Protein AF-A0A7R9DJ91-F1 (afdb_monomer_lite)

Radius of gyration: 25.66 Å; chains: 1; bounding box: 64×72×64 Å

Organism: Timema cristinae (NCBI:txid61476)

Sequence (367 aa):
MRYVTYNSWLPEHTLCAVGILQVVTTSPSIHNHLVGLFTSTPSISVLIRHGFVECLDSEQDDPMEEEDEDGFGIHCHIKEAILKFLQQSVSHSAPNVAHYLLGFDTKKDIKKMVFQQPGVQEFPRTCLHSIINMLDNSIGARSGDLRHSFKPRVIEKAYCMLYSLCADTRTYEPVLRFLRSCNDFLVRHLACLPFSGTNRVSELNQMSWLLKTVAIELRLTSMKCLHSHLKRLVELLTQEQVSHEHVIIDESAQLLGLSEYRNQPFRSHHSRSEQKEALLLTLLSFANISELPVPIPQWEFFSQSQIEQVLSKCERSVSTGLKLVDVKQLHHILMDELFAVQSTATAVQRQLFLQETEVSNHIHVYH

pLDDT: mean 75.51, std 20.01, range [27.16, 97.62]

Structure (mmCIF, N/CA/C/O backbone):
data_AF-A0A7R9DJ91-F1
#
_entry.id   AF-A0A7R9DJ91-F1
#
loop_
_atom_site.group_PDB
_atom_site.id
_atom_site.type_symbol
_atom_site.label_atom_id
_atom_site.label_alt_id
_atom_site.label_comp_id
_atom_site.label_asym_id
_atom_site.label_entity_id
_atom_site.label_seq_id
_atom_site.pdbx_PDB_ins_code
_atom_site.Cartn_x
_atom_site.Cartn_y
_atom_site.Cartn_z
_atom_site.occupancy
_atom_site.B_iso_or_equiv
_atom_site.auth_seq_id
_atom_site.auth_comp_id
_atom_site.auth_asym_id
_atom_site.auth_atom_id
_atom_site.pdbx_PDB_model_num
ATOM 1 N N . MET A 1 1 ? -12.631 -15.888 -7.744 1.00 61.69 1 MET A N 1
ATOM 2 C CA . MET A 1 1 ? -11.646 -15.041 -8.459 1.00 61.69 1 MET A CA 1
ATOM 3 C C . MET A 1 1 ? -12.256 -14.204 -9.565 1.00 61.69 1 MET A C 1
ATOM 5 O O . MET A 1 1 ? -12.095 -12.998 -9.504 1.00 61.69 1 MET A O 1
ATOM 9 N N . ARG A 1 2 ? -12.996 -14.790 -10.521 1.00 74.12 2 ARG A N 1
ATOM 10 C CA . ARG A 1 2 ? -13.706 -14.015 -11.561 1.00 74.12 2 ARG A CA 1
ATOM 11 C C . ARG A 1 2 ? -14.726 -13.015 -10.994 1.00 74.12 2 ARG A C 1
ATOM 13 O O . ARG A 1 2 ? -15.010 -12.032 -11.640 1.00 74.12 2 ARG A O 1
ATOM 20 N N . TYR A 1 3 ? -15.210 -13.210 -9.767 1.00 77.19 3 TYR A N 1
ATOM 21 C CA . TYR A 1 3 ? -16.069 -12.228 -9.096 1.00 77.19 3 TYR A CA 1
ATOM 22 C C . TYR A 1 3 ? -15.420 -10.850 -8.912 1.00 77.19 3 TYR A C 1
ATOM 24 O O . TYR A 1 3 ? -16.122 -9.861 -9.028 1.00 77.19 3 TYR A O 1
ATOM 32 N N . VAL A 1 4 ? -14.090 -10.772 -8.763 1.00 81.00 4 VAL A N 1
ATOM 33 C CA . VAL A 1 4 ? -13.370 -9.487 -8.658 1.00 81.00 4 VAL A CA 1
ATOM 34 C C . VAL A 1 4 ? -13.435 -8.682 -9.965 1.00 81.00 4 VAL A C 1
ATOM 36 O O . VAL A 1 4 ? -13.291 -7.470 -9.945 1.00 81.00 4 VAL A O 1
ATOM 39 N N . THR A 1 5 ? -13.692 -9.327 -11.110 1.00 82.50 5 THR A N 1
ATOM 40 C CA . THR A 1 5 ? -13.877 -8.633 -12.399 1.00 82.50 5 THR A CA 1
ATOM 41 C C . THR A 1 5 ? -15.320 -8.215 -12.660 1.00 82.50 5 THR A C 1
ATOM 43 O O . THR A 1 5 ? -15.617 -7.723 -13.739 1.00 82.50 5 THR A O 1
ATOM 46 N N . TYR A 1 6 ? -16.234 -8.469 -11.723 1.00 82.31 6 TYR A N 1
ATOM 47 C CA . TYR A 1 6 ? -17.635 -8.060 -11.821 1.00 82.31 6 TYR A CA 1
ATOM 48 C C . TYR A 1 6 ? -17.968 -6.993 -10.771 1.00 82.31 6 TYR A C 1
ATOM 50 O O . TYR A 1 6 ? -19.117 -6.894 -10.351 1.00 82.31 6 TYR A O 1
ATOM 58 N N . ASN A 1 7 ? -16.976 -6.201 -10.340 1.00 82.94 7 ASN A N 1
ATOM 59 C CA . ASN A 1 7 ? -17.132 -5.176 -9.303 1.00 82.94 7 ASN A CA 1
ATOM 60 C C . ASN A 1 7 ? -18.289 -4.210 -9.593 1.00 82.94 7 ASN A C 1
ATOM 62 O O . ASN A 1 7 ? -19.058 -3.898 -8.694 1.00 82.94 7 ASN A O 1
ATOM 66 N N . SER A 1 8 ? -18.465 -3.810 -10.852 1.00 80.31 8 SER A N 1
ATOM 67 C CA . SER A 1 8 ? -19.522 -2.880 -11.271 1.00 80.31 8 SER A CA 1
ATOM 68 C C . SER A 1 8 ? -20.934 -3.487 -11.253 1.00 80.31 8 SER A C 1
ATOM 70 O O . SER A 1 8 ? -21.902 -2.761 -11.428 1.00 80.31 8 SER A O 1
ATOM 72 N N . TRP A 1 9 ? -21.071 -4.809 -11.091 1.00 82.19 9 TRP A N 1
ATOM 73 C CA . TRP A 1 9 ? -22.359 -5.522 -11.137 1.00 82.19 9 TRP A CA 1
ATOM 74 C C . TRP A 1 9 ? -22.668 -6.236 -9.817 1.00 82.19 9 TRP A C 1
ATOM 76 O O . TRP A 1 9 ? -23.829 -6.408 -9.461 1.00 82.19 9 TRP A O 1
ATOM 86 N N . LEU A 1 10 ? -21.633 -6.704 -9.112 1.00 87.81 10 LEU A N 1
ATOM 87 C CA . LEU A 1 10 ? -21.725 -7.498 -7.888 1.00 87.81 10 LEU A CA 1
ATOM 88 C C . LEU A 1 10 ? -20.658 -7.046 -6.863 1.00 87.81 10 LEU A C 1
ATOM 90 O O . LEU A 1 10 ? -19.734 -7.813 -6.548 1.00 87.81 10 LEU A O 1
ATOM 94 N N . PRO A 1 11 ? -20.756 -5.816 -6.325 1.00 87.69 11 PRO A N 1
ATOM 95 C CA . PRO A 1 11 ? -19.779 -5.288 -5.371 1.00 87.69 11 PRO A CA 1
ATOM 96 C C . PRO A 1 11 ? -19.739 -6.099 -4.063 1.00 87.69 11 PRO A C 1
ATOM 98 O O . PRO A 1 11 ? -18.658 -6.425 -3.575 1.00 87.69 11 PRO A O 1
ATOM 101 N N . GLU A 1 12 ? -20.880 -6.572 -3.552 1.00 88.88 12 GLU A N 1
ATOM 102 C CA . GLU A 1 12 ? -20.933 -7.439 -2.357 1.00 88.88 12 GLU A CA 1
ATOM 103 C C . GLU A 1 12 ? -20.187 -8.761 -2.545 1.00 88.88 12 GLU A C 1
A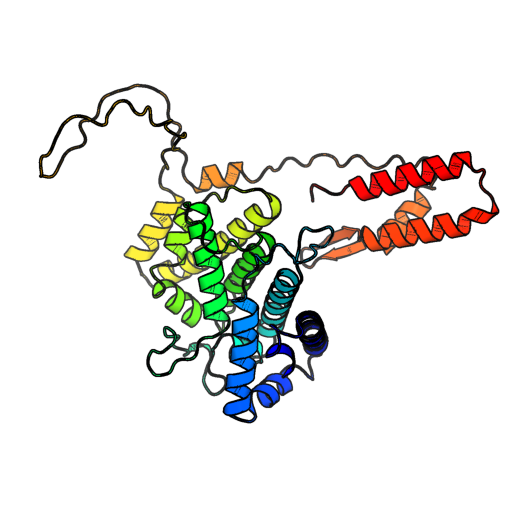TOM 105 O O . GLU A 1 12 ? -19.438 -9.213 -1.675 1.00 88.88 12 GLU A O 1
ATOM 110 N N . HIS A 1 13 ? -20.333 -9.372 -3.720 1.00 91.62 13 HIS A N 1
ATOM 111 C CA . HIS A 1 13 ? -19.645 -10.620 -4.036 1.00 91.62 13 HIS A CA 1
ATOM 112 C C . HIS A 1 13 ? -18.147 -10.382 -4.212 1.00 91.62 13 HIS A C 1
ATOM 114 O O . HIS A 1 13 ? -17.339 -11.250 -3.879 1.00 91.62 13 HIS A O 1
ATOM 120 N N . THR A 1 14 ? -17.772 -9.206 -4.717 1.00 92.31 14 THR A N 1
ATOM 121 C CA . THR A 1 14 ? -16.378 -8.774 -4.806 1.00 92.31 14 THR A CA 1
ATOM 122 C C . THR A 1 14 ? -15.778 -8.630 -3.412 1.00 92.31 14 THR A C 1
ATOM 124 O O . THR A 1 14 ? -14.736 -9.230 -3.144 1.00 92.31 14 THR A O 1
ATOM 127 N N . LEU A 1 15 ? -16.465 -7.935 -2.500 1.00 91.62 15 LEU A N 1
ATOM 128 C CA . LEU A 1 15 ? -16.041 -7.782 -1.110 1.00 91.62 15 LEU A CA 1
ATOM 129 C C . LEU A 1 15 ? -15.888 -9.140 -0.416 1.00 91.62 15 LEU A C 1
ATOM 131 O O . LEU A 1 15 ? -14.833 -9.433 0.148 1.00 91.62 15 LEU A O 1
ATOM 135 N N . CYS A 1 16 ? -16.897 -10.008 -0.530 1.00 92.19 16 CYS A N 1
ATOM 136 C CA . CYS A 1 16 ? -16.858 -11.358 0.027 1.00 92.19 16 CYS A CA 1
ATOM 137 C C . CYS A 1 16 ? -15.698 -12.180 -0.559 1.00 92.19 16 CYS A C 1
ATOM 139 O O . CYS A 1 16 ? -14.949 -12.824 0.177 1.00 92.19 16 CYS A O 1
ATOM 141 N N . ALA A 1 17 ? -15.481 -12.118 -1.876 1.00 93.38 17 ALA A N 1
ATOM 142 C CA . ALA A 1 17 ? -14.392 -1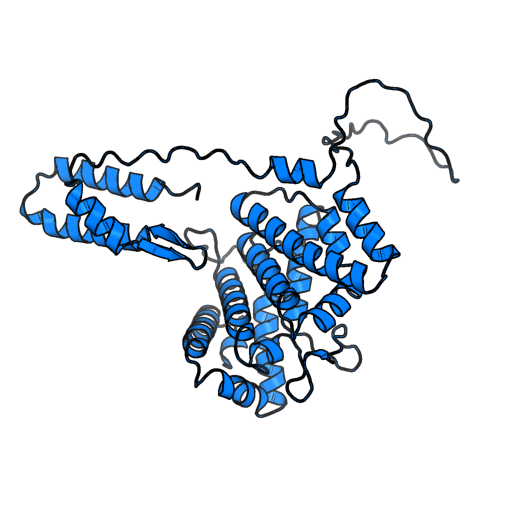2.835 -2.532 1.00 93.38 17 ALA A CA 1
ATOM 143 C C . ALA A 1 17 ? -13.009 -12.369 -2.050 1.00 93.38 17 ALA A C 1
ATOM 145 O O . ALA A 1 17 ? -12.132 -13.207 -1.826 1.00 93.38 17 ALA A O 1
ATOM 146 N N . VAL A 1 18 ? -12.803 -11.059 -1.876 1.00 93.31 18 VAL A N 1
ATOM 147 C CA . VAL A 1 18 ? -11.550 -10.510 -1.332 1.00 93.31 18 VAL A CA 1
ATOM 148 C C . VAL A 1 18 ? -11.384 -10.891 0.142 1.00 93.31 18 VAL A C 1
ATOM 150 O O . VAL A 1 18 ? -10.292 -11.299 0.538 1.00 93.31 18 VAL A O 1
ATOM 153 N N . GLY A 1 19 ? -12.458 -10.857 0.934 1.00 92.12 19 GLY A N 1
ATOM 154 C CA . GLY A 1 19 ? -12.446 -11.303 2.329 1.00 92.12 19 GLY A CA 1
ATOM 155 C C . GLY A 1 19 ? -12.054 -12.777 2.472 1.00 92.12 19 GLY A C 1
ATOM 156 O O . GLY A 1 19 ? -11.165 -13.113 3.254 1.00 92.12 19 GLY A O 1
ATOM 157 N N . ILE A 1 20 ? -12.628 -13.660 1.648 1.00 91.62 20 ILE A N 1
ATOM 158 C CA . ILE A 1 20 ? -12.251 -15.081 1.610 1.00 91.62 20 ILE A CA 1
ATOM 159 C C . ILE A 1 20 ? -10.769 -15.232 1.259 1.00 91.62 20 ILE A C 1
ATOM 161 O O . ILE A 1 20 ? -10.069 -16.013 1.899 1.00 91.62 20 ILE A O 1
ATOM 165 N N . LEU A 1 21 ? -10.257 -14.479 0.280 1.00 91.31 21 LEU A N 1
ATOM 166 C CA . LEU A 1 21 ? -8.835 -14.527 -0.071 1.00 91.31 21 LEU A CA 1
ATOM 167 C C . LEU A 1 21 ? -7.933 -14.110 1.082 1.00 91.31 21 LEU A C 1
ATOM 169 O O . LEU A 1 21 ? -6.911 -14.756 1.298 1.00 91.31 21 LEU A O 1
ATOM 173 N N . GLN A 1 22 ? -8.312 -13.066 1.814 1.00 91.00 22 GLN A N 1
ATOM 174 C CA . GLN A 1 22 ? -7.575 -12.610 2.983 1.00 91.00 22 GLN A CA 1
ATOM 175 C C . GLN A 1 22 ? -7.526 -13.682 4.080 1.00 91.00 22 GLN A C 1
ATOM 177 O O . GLN A 1 22 ? -6.473 -13.920 4.667 1.00 91.00 22 GLN A O 1
ATOM 182 N N . VAL A 1 23 ? -8.636 -14.383 4.323 1.00 90.38 23 VAL A N 1
ATOM 183 C CA . VAL A 1 23 ? -8.671 -15.498 5.283 1.00 90.38 23 VAL A CA 1
ATOM 184 C C . VAL A 1 23 ? -7.823 -16.672 4.791 1.00 90.38 23 VAL A C 1
ATOM 186 O O . VAL A 1 23 ? -7.053 -17.254 5.555 1.00 90.38 23 VAL A O 1
ATOM 189 N N . VAL A 1 24 ? -7.918 -17.011 3.505 1.00 88.50 24 VAL A N 1
ATOM 190 C CA . VAL A 1 24 ? -7.165 -18.119 2.904 1.00 88.50 24 VAL A CA 1
ATOM 191 C C . VAL A 1 24 ? -5.658 -17.864 2.952 1.00 88.50 24 VAL A C 1
ATOM 193 O O . VAL A 1 24 ? -4.892 -18.798 3.198 1.00 88.50 24 VAL A O 1
ATOM 196 N N . THR A 1 25 ? -5.211 -16.621 2.755 1.00 87.12 25 THR A N 1
ATOM 197 C CA . THR A 1 25 ? -3.784 -16.288 2.821 1.00 87.12 25 THR A CA 1
ATOM 198 C C . THR A 1 25 ? -3.212 -16.323 4.230 1.00 87.12 25 THR A C 1
ATOM 200 O O . THR A 1 25 ? -1.995 -16.400 4.357 1.00 87.12 25 THR A O 1
ATOM 203 N N . THR A 1 26 ? -4.034 -16.359 5.280 1.00 86.81 26 THR A N 1
ATOM 204 C CA . THR A 1 26 ? -3.571 -16.618 6.655 1.00 86.81 26 THR A CA 1
ATOM 205 C C . THR A 1 26 ? -2.979 -18.025 6.799 1.00 86.81 26 THR A C 1
ATOM 207 O O . THR A 1 26 ? -2.134 -18.258 7.661 1.00 86.81 26 THR A O 1
ATOM 210 N N . SER A 1 27 ? -3.384 -18.972 5.944 1.00 85.25 27 SER A N 1
ATOM 211 C CA . SER A 1 27 ? -2.848 -20.332 5.957 1.00 85.25 27 SER A CA 1
ATOM 212 C C . SER A 1 27 ? -1.540 -20.444 5.151 1.00 85.25 27 SER A C 1
ATOM 214 O O . SER A 1 27 ? -1.547 -20.223 3.930 1.00 85.25 27 SER A O 1
ATOM 216 N N . PRO A 1 28 ? -0.416 -20.853 5.779 1.00 75.06 28 PRO A N 1
ATOM 217 C CA . PRO A 1 28 ? 0.902 -20.854 5.144 1.00 75.06 28 PRO A CA 1
ATOM 218 C C . PRO A 1 28 ? 1.045 -21.825 3.959 1.00 75.06 28 PRO A C 1
ATOM 220 O O . PRO A 1 28 ? 1.828 -21.603 3.036 1.00 75.06 28 PRO A O 1
ATOM 223 N N . SER A 1 29 ? 0.269 -22.911 3.944 1.00 76.12 29 SER A N 1
ATOM 224 C CA . SER A 1 29 ? 0.321 -23.918 2.876 1.00 76.12 29 SER A CA 1
ATOM 225 C C . SER A 1 29 ? -0.367 -23.462 1.586 1.00 76.12 29 SER A C 1
ATOM 227 O O . SER A 1 29 ? 0.001 -23.903 0.495 1.00 76.12 29 SER A O 1
ATOM 229 N N . ILE A 1 30 ? -1.359 -22.574 1.683 1.00 80.50 30 ILE A N 1
ATOM 230 C CA . ILE A 1 30 ? -2.210 -22.201 0.548 1.00 80.50 30 ILE A CA 1
ATOM 231 C C . ILE A 1 30 ? -1.652 -20.977 -0.180 1.00 80.50 30 ILE A C 1
ATOM 233 O O . ILE A 1 30 ? -1.686 -20.933 -1.413 1.00 80.50 30 ILE A O 1
ATOM 237 N N . HIS A 1 31 ? -1.069 -20.009 0.537 1.00 78.31 31 HIS A N 1
ATOM 238 C CA . HIS A 1 31 ? -0.618 -18.763 -0.093 1.00 78.31 31 HIS A CA 1
ATOM 239 C C . HIS A 1 31 ? 0.463 -18.969 -1.170 1.00 78.31 31 HIS A C 1
ATOM 241 O O . HIS A 1 31 ? 0.519 -18.201 -2.131 1.00 78.31 31 HIS A O 1
ATOM 247 N N . ASN A 1 32 ? 1.287 -20.019 -1.061 1.00 77.88 32 ASN A N 1
ATOM 248 C CA . ASN A 1 32 ? 2.317 -20.347 -2.056 1.00 77.88 32 ASN A CA 1
ATOM 249 C C . ASN A 1 32 ? 1.726 -20.884 -3.368 1.00 77.88 32 ASN A C 1
ATOM 251 O O . ASN A 1 32 ? 2.299 -20.675 -4.433 1.00 77.88 32 ASN A O 1
ATOM 255 N N . HIS A 1 33 ? 0.557 -21.524 -3.319 1.00 86.56 33 HIS A N 1
ATOM 256 C CA . HIS A 1 33 ? -0.112 -22.047 -4.510 1.00 86.56 33 HIS A CA 1
ATOM 257 C C . HIS A 1 33 ? -0.921 -20.974 -5.252 1.00 86.56 33 HIS A C 1
ATOM 259 O O . HIS A 1 33 ? -1.087 -21.060 -6.470 1.00 86.56 33 HIS A O 1
ATOM 265 N N . LEU A 1 34 ? -1.385 -19.929 -4.553 1.00 89.06 34 LEU A N 1
ATOM 266 C CA . LEU A 1 34 ? -2.228 -18.879 -5.142 1.00 89.06 34 LEU A CA 1
ATOM 267 C C . LEU A 1 34 ? -1.562 -18.158 -6.314 1.00 89.06 34 LEU A C 1
ATOM 269 O O . LEU A 1 34 ? -2.223 -17.890 -7.315 1.00 89.06 34 LEU A O 1
ATOM 273 N N . VAL A 1 35 ? -0.257 -17.875 -6.228 1.00 90.50 35 VAL A N 1
ATOM 274 C CA . VAL A 1 35 ? 0.456 -17.213 -7.330 1.00 90.50 35 VAL A CA 1
ATOM 275 C C . VAL A 1 35 ? 0.445 -18.075 -8.594 1.00 90.50 35 VAL A C 1
ATOM 277 O O . VAL A 1 35 ? 0.202 -17.553 -9.680 1.00 90.50 35 VAL A O 1
ATOM 280 N N . GLY A 1 36 ? 0.604 -19.396 -8.461 1.00 89.44 36 GLY A N 1
ATOM 281 C CA . GLY A 1 36 ? 0.509 -20.341 -9.576 1.00 89.44 36 GLY A CA 1
ATOM 282 C C . GLY A 1 36 ? -0.899 -20.405 -10.170 1.00 89.44 36 GLY A C 1
ATOM 283 O O . GLY A 1 36 ? -1.052 -20.387 -11.389 1.00 89.44 36 GLY A O 1
ATOM 284 N N . LEU A 1 37 ? -1.938 -20.382 -9.329 1.00 90.50 37 LEU A N 1
ATOM 285 C CA . LEU A 1 37 ? -3.336 -20.358 -9.782 1.00 90.50 37 LEU A CA 1
ATOM 286 C C . LEU A 1 37 ? -3.680 -19.067 -10.539 1.00 90.50 37 LEU A C 1
ATOM 288 O O . LEU A 1 37 ? -4.343 -19.103 -11.573 1.00 90.50 37 LEU A O 1
ATOM 292 N N . PHE A 1 38 ? -3.202 -17.919 -10.059 1.00 90.38 38 PHE A N 1
ATOM 293 C CA . PHE A 1 38 ? -3.487 -16.623 -10.682 1.00 90.38 38 PHE A CA 1
ATOM 294 C C . PHE A 1 38 ? -2.706 -16.440 -11.984 1.00 90.38 38 PHE A C 1
ATOM 296 O O . PHE A 1 38 ? -3.149 -15.717 -12.872 1.00 90.38 38 PHE A O 1
ATOM 303 N N . THR A 1 39 ? -1.559 -17.110 -12.113 1.00 90.56 39 THR A N 1
ATOM 304 C CA . THR A 1 39 ? -0.674 -17.018 -13.281 1.00 90.56 39 THR A CA 1
ATOM 305 C C . THR A 1 39 ? -0.716 -18.253 -14.183 1.00 90.56 39 THR A C 1
ATOM 307 O O . THR A 1 39 ? 0.107 -18.369 -15.088 1.00 90.56 39 THR A O 1
ATOM 310 N N . SER A 1 40 ? -1.695 -19.148 -13.991 1.00 90.50 40 SER A N 1
ATOM 311 C CA . SER A 1 40 ? -1.797 -20.421 -14.725 1.00 90.50 40 SER A CA 1
ATOM 312 C C . SER A 1 40 ? -1.882 -20.237 -16.242 1.00 90.50 40 SER A C 1
ATOM 314 O O . SER A 1 40 ? -1.283 -21.000 -16.994 1.00 90.50 40 SER A O 1
ATOM 316 N N . THR A 1 41 ? -2.603 -19.213 -16.705 1.00 90.62 41 THR A N 1
ATOM 317 C CA . THR A 1 41 ? -2.649 -18.825 -18.121 1.00 90.62 41 THR A CA 1
ATOM 318 C C . THR A 1 41 ? -2.463 -17.313 -18.259 1.00 90.62 41 THR A C 1
ATOM 320 O O . THR A 1 41 ? -2.843 -16.561 -17.353 1.00 90.62 41 THR A O 1
ATOM 323 N N . PRO A 1 42 ? -1.889 -16.827 -19.379 1.00 88.62 42 PRO A N 1
ATOM 324 C CA . PRO A 1 42 ? -1.656 -15.396 -19.576 1.00 88.62 42 PRO A CA 1
ATOM 325 C C . PRO A 1 42 ? -2.960 -14.586 -19.587 1.00 88.62 42 PRO A C 1
ATOM 327 O O . PRO A 1 42 ? -2.991 -13.479 -19.058 1.00 88.62 42 PRO A O 1
ATOM 330 N N . SER A 1 43 ? -4.053 -15.151 -20.107 1.00 90.75 43 SER A N 1
ATOM 331 C CA . SER A 1 43 ? -5.370 -14.507 -20.120 1.00 90.75 43 SER A CA 1
ATOM 332 C C . SER A 1 43 ? -5.964 -14.360 -18.718 1.00 90.75 43 SER A C 1
ATOM 334 O O . SER A 1 43 ? -6.391 -13.267 -18.356 1.00 90.75 43 SER A O 1
ATOM 336 N N . ILE A 1 44 ? -5.944 -15.422 -17.901 1.00 90.62 44 ILE A N 1
ATOM 337 C CA . ILE A 1 44 ? -6.430 -15.379 -16.509 1.00 90.62 44 ILE A CA 1
ATOM 338 C C . ILE A 1 44 ? -5.592 -14.409 -15.679 1.00 90.62 44 ILE A C 1
ATOM 340 O O . ILE A 1 44 ? -6.148 -13.626 -14.913 1.00 90.62 44 ILE A O 1
ATOM 344 N N . SER A 1 45 ? -4.274 -14.433 -15.870 1.00 91.38 45 SER A N 1
ATOM 345 C CA . SER A 1 45 ? -3.336 -13.506 -15.242 1.00 91.38 45 SER A CA 1
ATOM 346 C C . SER A 1 45 ? -3.777 -12.060 -15.487 1.00 91.38 45 SER A C 1
ATOM 348 O O . SER A 1 45 ? -4.156 -11.355 -14.544 1.00 91.38 45 SER A O 1
ATOM 350 N N . VAL A 1 46 ? -3.835 -11.638 -16.752 1.00 92.25 46 VAL A N 1
ATOM 351 C CA . VAL A 1 46 ? -4.240 -10.274 -17.124 1.00 92.25 46 VAL A CA 1
ATOM 352 C C . VAL A 1 46 ? -5.623 -9.925 -16.569 1.00 92.25 46 VAL A C 1
ATOM 354 O O . VAL A 1 46 ? -5.768 -8.873 -15.953 1.00 92.25 46 VAL A O 1
ATOM 357 N N . LEU A 1 47 ? -6.601 -10.822 -16.716 1.00 93.69 47 LEU A N 1
ATOM 358 C CA . LEU A 1 47 ? -7.981 -10.614 -16.279 1.00 93.69 47 LEU A CA 1
ATOM 359 C C . LEU A 1 47 ? -8.090 -10.392 -14.765 1.00 93.69 47 LEU A C 1
ATOM 361 O O . LEU A 1 47 ? -8.732 -9.442 -14.328 1.00 93.69 47 LEU A O 1
ATOM 365 N N . ILE A 1 48 ? -7.432 -11.228 -13.956 1.00 93.88 48 ILE A N 1
ATOM 366 C CA . ILE A 1 48 ? -7.462 -11.086 -12.496 1.00 93.88 48 ILE A CA 1
ATOM 367 C C . ILE A 1 48 ? -6.791 -9.778 -12.079 1.00 93.88 48 ILE A C 1
ATOM 369 O O . ILE A 1 48 ? -7.352 -9.036 -11.277 1.00 93.88 48 ILE A O 1
ATOM 373 N N . ARG A 1 49 ? -5.605 -9.474 -12.625 1.00 94.75 49 ARG A N 1
ATOM 374 C CA . ARG A 1 49 ? -4.892 -8.232 -12.290 1.00 94.75 49 ARG A CA 1
ATOM 375 C C . ARG A 1 49 ? -5.725 -7.006 -12.651 1.00 94.75 49 ARG A C 1
ATOM 377 O O . ARG A 1 49 ? -5.787 -6.080 -11.851 1.00 94.75 49 ARG A O 1
ATOM 384 N N . HIS A 1 50 ? -6.371 -7.023 -13.814 1.00 93.88 50 HIS A N 1
ATOM 385 C CA . HIS A 1 50 ? -7.253 -5.948 -14.243 1.00 93.88 50 HIS A CA 1
ATOM 386 C C . HIS A 1 50 ? -8.427 -5.749 -13.277 1.00 93.88 50 HIS A C 1
ATOM 388 O O . HIS A 1 50 ? -8.628 -4.625 -12.842 1.00 93.88 50 HIS A O 1
ATOM 394 N N . GLY A 1 51 ? -9.109 -6.818 -12.845 1.00 94.12 51 GLY A N 1
ATOM 395 C CA . GLY A 1 51 ? -10.214 -6.697 -11.883 1.00 94.12 51 GLY A CA 1
ATOM 396 C C . GLY A 1 51 ? -9.800 -6.074 -10.548 1.00 94.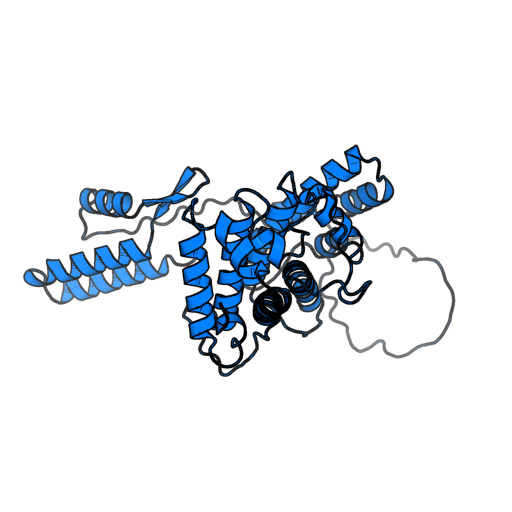12 51 GLY A C 1
ATOM 397 O O . GLY A 1 51 ? -10.483 -5.196 -10.037 1.00 94.12 51 GLY A O 1
ATOM 398 N N . PHE A 1 52 ? -8.649 -6.472 -9.989 1.00 96.12 52 PHE A N 1
ATOM 399 C CA . PHE A 1 52 ? -8.143 -5.849 -8.755 1.00 96.12 52 PHE A CA 1
ATOM 400 C C . PHE A 1 52 ? -7.795 -4.369 -8.946 1.00 96.12 52 PHE A C 1
ATOM 402 O O . PHE A 1 52 ? -8.027 -3.563 -8.049 1.00 96.12 52 PHE A O 1
ATOM 409 N N . VAL A 1 53 ? -7.226 -4.021 -10.101 1.00 95.62 53 VAL A N 1
ATOM 410 C CA . VAL A 1 53 ? -6.918 -2.636 -10.465 1.00 95.62 53 VAL A CA 1
ATOM 411 C C . VAL A 1 53 ? -8.198 -1.809 -10.597 1.00 95.62 53 VAL A C 1
ATOM 413 O O . VAL A 1 53 ? -8.284 -0.738 -10.007 1.00 95.62 53 VAL A O 1
ATOM 416 N N . GLU A 1 54 ? -9.202 -2.333 -11.293 1.00 93.75 54 GLU A N 1
ATOM 417 C CA . GLU A 1 54 ? -10.508 -1.697 -11.475 1.00 93.75 54 GLU A CA 1
ATOM 418 C C . GLU A 1 54 ? -11.217 -1.456 -10.135 1.00 93.75 54 GLU A C 1
ATOM 420 O O . GLU A 1 54 ? -11.718 -0.364 -9.897 1.00 93.75 54 GLU A O 1
ATOM 425 N N . CYS A 1 55 ? -11.181 -2.421 -9.211 1.00 93.56 55 CYS A N 1
ATOM 426 C CA . CYS A 1 55 ? -11.731 -2.244 -7.862 1.00 93.56 55 CYS A CA 1
ATOM 427 C C . CYS A 1 55 ? -11.044 -1.113 -7.077 1.00 93.56 55 CYS A C 1
ATOM 429 O O . CYS A 1 55 ? -11.679 -0.429 -6.278 1.00 93.56 55 CYS A O 1
ATOM 431 N N . LEU A 1 56 ? -9.731 -0.933 -7.255 1.00 93.81 56 LEU A N 1
ATOM 432 C CA . LEU A 1 56 ? -8.988 0.138 -6.586 1.00 93.81 56 LEU A CA 1
ATOM 433 C C . LEU A 1 56 ? -9.229 1.507 -7.234 1.00 93.81 56 LEU A C 1
ATOM 435 O O . LEU A 1 56 ? -9.195 2.518 -6.532 1.00 93.81 56 LEU A O 1
ATOM 439 N N . ASP A 1 57 ? -9.471 1.528 -8.543 1.00 91.25 57 ASP A N 1
ATOM 440 C CA . ASP A 1 57 ? -9.703 2.742 -9.325 1.00 91.25 57 ASP A CA 1
ATOM 441 C C . ASP A 1 57 ? -11.178 3.170 -9.371 1.00 91.25 57 ASP A C 1
ATOM 443 O O . ASP A 1 57 ? -11.448 4.281 -9.817 1.00 91.25 57 ASP A O 1
ATOM 447 N N . SER A 1 58 ? -12.118 2.324 -8.927 1.00 87.19 58 SER A N 1
ATOM 448 C CA . SER A 1 58 ? -13.558 2.610 -8.999 1.00 87.19 58 SER A CA 1
ATOM 449 C C . SER A 1 58 ? -13.910 3.933 -8.316 1.00 87.19 58 SER A C 1
ATOM 451 O O . SER A 1 58 ? -13.270 4.330 -7.340 1.00 87.19 58 SER A O 1
ATOM 453 N N . GLU A 1 59 ? -14.925 4.633 -8.803 1.00 72.62 59 GLU A N 1
ATOM 454 C CA . GLU A 1 59 ? -15.352 5.904 -8.210 1.00 72.62 59 GLU A CA 1
ATOM 455 C C . GLU A 1 59 ? -16.011 5.651 -6.834 1.00 72.62 59 GLU A C 1
ATOM 457 O O . GLU A 1 59 ? -16.555 4.574 -6.599 1.00 72.62 59 GLU A O 1
ATOM 462 N N . GLN A 1 60 ? -15.844 6.574 -5.874 1.00 64.56 60 GLN A N 1
ATOM 463 C CA . GLN A 1 60 ? -16.455 6.483 -4.526 1.00 64.56 60 GLN A CA 1
ATOM 464 C C . GLN A 1 60 ? -17.731 7.319 -4.397 1.00 64.56 60 GLN A C 1
ATOM 466 O O . GLN A 1 60 ? -18.401 7.237 -3.376 1.00 64.56 60 GLN A O 1
ATOM 471 N N . ASP A 1 61 ? -18.031 8.133 -5.407 1.00 55.97 61 ASP A N 1
ATOM 472 C CA . ASP A 1 61 ? -19.022 9.202 -5.339 1.00 55.97 61 ASP A CA 1
ATOM 473 C C . ASP A 1 61 ? -20.334 8.781 -6.013 1.00 55.97 61 ASP A C 1
ATOM 475 O O . ASP A 1 61 ? -20.876 9.534 -6.820 1.00 55.97 61 ASP A O 1
ATOM 479 N N . ASP A 1 62 ? -20.837 7.576 -5.725 1.00 62.41 62 ASP A N 1
ATOM 480 C CA . ASP A 1 62 ? -22.237 7.282 -6.030 1.00 62.41 62 ASP A CA 1
ATOM 481 C C . ASP A 1 62 ? -23.096 7.795 -4.859 1.00 62.41 62 ASP A C 1
ATOM 483 O O . ASP A 1 62 ? -23.106 7.177 -3.793 1.00 62.41 62 ASP A O 1
ATOM 487 N N . PRO A 1 63 ? -23.806 8.933 -4.998 1.00 59.72 63 PRO A N 1
ATOM 488 C CA . PRO A 1 63 ? -24.638 9.485 -3.929 1.00 59.72 63 PRO A CA 1
ATOM 489 C C . PRO A 1 63 ? -25.824 8.580 -3.557 1.00 59.72 63 PRO A C 1
ATOM 491 O O . PRO A 1 63 ? -26.546 8.894 -2.612 1.00 59.72 63 PRO A O 1
ATOM 494 N N . MET A 1 64 ? -26.060 7.498 -4.308 1.00 60.69 64 MET A N 1
ATOM 495 C CA . MET A 1 64 ? -27.037 6.460 -3.985 1.00 60.69 64 MET A CA 1
ATOM 496 C C . MET A 1 64 ? -26.457 5.292 -3.175 1.00 60.69 64 MET A C 1
ATOM 498 O O . MET A 1 64 ? -27.234 4.426 -2.774 1.00 60.69 64 MET A O 1
ATOM 502 N N . GLU A 1 65 ? -25.146 5.233 -2.918 1.00 71.06 65 GLU A N 1
ATOM 503 C CA . GLU A 1 65 ? -24.583 4.197 -2.047 1.00 71.06 65 GLU A CA 1
ATOM 504 C C . GLU A 1 65 ? -24.998 4.419 -0.590 1.00 71.06 65 GLU A C 1
ATOM 506 O O . GLU A 1 65 ? -24.738 5.467 0.002 1.00 71.06 65 GLU A O 1
ATOM 511 N N . GLU A 1 66 ? -25.624 3.399 0.002 1.00 72.50 66 GLU A N 1
ATOM 512 C CA . GLU A 1 66 ? -25.865 3.354 1.441 1.00 72.50 66 GLU A CA 1
ATOM 513 C C . GLU A 1 66 ? -24.510 3.293 2.161 1.00 72.50 66 GLU A C 1
ATOM 515 O O . GLU A 1 66 ? -23.737 2.346 1.997 1.00 72.50 66 GLU A O 1
ATOM 520 N N . GLU A 1 67 ? -24.196 4.343 2.920 1.00 79.88 67 GLU A N 1
ATOM 521 C CA . GLU A 1 67 ? -23.030 4.365 3.794 1.00 79.88 67 GLU A CA 1
ATOM 522 C C . GLU A 1 67 ? -23.372 3.697 5.131 1.00 79.88 67 GLU A C 1
ATOM 524 O O . GLU A 1 67 ? -24.414 3.970 5.729 1.00 79.88 67 GLU A O 1
ATOM 529 N N . ASP A 1 68 ? -22.465 2.855 5.626 1.00 80.31 68 ASP A N 1
ATOM 530 C CA . ASP A 1 68 ? -22.581 2.279 6.968 1.00 80.31 68 ASP A CA 1
ATOM 531 C C . ASP A 1 68 ? -22.423 3.358 8.066 1.00 80.31 68 ASP A C 1
ATOM 533 O O . ASP A 1 68 ? -22.072 4.505 7.787 1.00 80.31 68 ASP A O 1
ATOM 537 N N . GLU A 1 69 ? -22.571 2.984 9.346 1.00 68.00 69 GLU A N 1
ATOM 538 C CA . GLU A 1 69 ? -22.356 3.868 10.516 1.00 68.00 69 GLU A CA 1
ATOM 539 C C . GLU A 1 69 ? -21.004 4.618 10.493 1.00 68.00 69 GLU A C 1
ATOM 541 O O . GLU A 1 69 ? -20.887 5.724 11.020 1.00 68.00 69 GLU A O 1
ATOM 546 N N . ASP A 1 70 ? -19.993 4.038 9.837 1.00 67.31 70 ASP A N 1
ATOM 547 C CA . ASP A 1 70 ? -18.649 4.602 9.658 1.00 67.31 70 ASP A CA 1
ATOM 548 C C . ASP A 1 70 ? -18.534 5.588 8.464 1.00 67.31 70 ASP A C 1
ATOM 550 O O . ASP A 1 70 ? -17.434 6.063 8.155 1.00 67.31 70 ASP A O 1
ATOM 554 N N . GLY A 1 71 ? -19.627 5.877 7.745 1.00 75.38 71 GLY A N 1
ATOM 555 C CA . GLY A 1 71 ? -19.630 6.715 6.536 1.00 75.38 71 GLY A CA 1
ATOM 556 C C . GLY A 1 71 ? -18.915 6.066 5.341 1.00 75.38 71 GLY A C 1
ATOM 557 O O . GLY A 1 71 ? -18.275 6.750 4.528 1.00 75.38 71 GLY A O 1
ATOM 558 N N . PHE A 1 72 ? -18.918 4.729 5.291 1.00 81.25 72 PHE A N 1
ATOM 559 C CA . PHE A 1 72 ? -18.235 3.914 4.286 1.00 81.25 72 PHE A CA 1
ATOM 560 C C . PHE A 1 72 ? -19.256 3.224 3.383 1.00 81.25 72 PHE A C 1
ATOM 562 O O . PHE A 1 72 ? -20.011 2.375 3.846 1.00 81.25 72 PHE A O 1
ATOM 569 N N . GLY A 1 73 ? -19.218 3.547 2.090 1.00 87.06 73 GLY A N 1
ATOM 570 C CA . GLY A 1 73 ? -19.899 2.771 1.056 1.00 87.06 73 GLY A CA 1
ATOM 571 C C . GLY A 1 73 ? -19.157 1.474 0.724 1.00 87.06 73 GLY A C 1
ATOM 572 O O . GLY A 1 73 ? -17.984 1.265 1.082 1.00 87.06 73 GLY A O 1
ATOM 573 N N . ILE A 1 74 ? -19.820 0.596 -0.022 1.00 88.19 74 ILE A N 1
ATOM 574 C CA . ILE A 1 74 ? -19.313 -0.741 -0.342 1.00 88.19 74 ILE A CA 1
ATOM 575 C C . ILE A 1 74 ? -17.981 -0.709 -1.101 1.00 88.19 74 ILE A C 1
ATOM 577 O O . ILE A 1 74 ? -17.080 -1.509 -0.825 1.00 88.19 74 ILE A O 1
ATOM 581 N N . HIS A 1 75 ? -17.787 0.256 -2.002 1.00 88.50 75 HIS A N 1
ATOM 582 C CA . HIS A 1 75 ? -16.529 0.402 -2.733 1.00 88.50 75 HIS A CA 1
ATOM 583 C C . HIS A 1 75 ? -15.364 0.823 -1.829 1.00 88.50 75 HIS A C 1
ATOM 585 O O . HIS A 1 75 ? -14.214 0.438 -2.071 1.00 88.50 75 HIS A O 1
ATOM 591 N N . CYS A 1 76 ? -15.634 1.558 -0.748 1.00 89.94 76 CYS A N 1
ATOM 592 C CA . CYS A 1 76 ? -14.617 1.891 0.244 1.00 89.94 76 CYS A CA 1
ATOM 593 C C . CYS A 1 76 ? -14.176 0.640 1.020 1.00 89.94 76 CYS A C 1
ATOM 595 O O . CYS A 1 76 ? -12.970 0.423 1.191 1.00 89.94 76 CYS A O 1
ATOM 597 N N . HIS A 1 77 ? -15.119 -0.235 1.387 1.00 90.50 77 HIS A N 1
ATOM 598 C CA . HIS A 1 77 ? -14.817 -1.531 2.008 1.00 90.50 77 HIS A CA 1
ATOM 599 C C . HIS A 1 77 ? -14.015 -2.451 1.094 1.00 90.50 77 HIS A C 1
ATOM 601 O O . HIS A 1 77 ? -13.051 -3.069 1.544 1.00 90.50 77 HIS A O 1
ATOM 607 N N . ILE A 1 78 ? -14.351 -2.513 -0.198 1.00 92.94 78 ILE A N 1
ATOM 608 C CA . ILE A 1 78 ? -13.605 -3.317 -1.180 1.00 92.94 78 ILE A CA 1
ATOM 609 C C . ILE A 1 78 ? -12.154 -2.837 -1.271 1.00 92.94 78 ILE A C 1
ATOM 611 O O . ILE A 1 78 ? -11.228 -3.647 -1.187 1.00 92.94 78 ILE A O 1
ATOM 615 N N . LYS A 1 79 ? -11.932 -1.523 -1.389 1.00 93.69 79 LYS A N 1
ATOM 616 C CA . LYS A 1 79 ? -10.584 -0.935 -1.430 1.00 93.69 79 LYS A CA 1
ATOM 617 C C . LYS A 1 79 ? -9.797 -1.240 -0.163 1.00 93.69 79 LYS A C 1
ATOM 619 O O . LYS A 1 79 ? -8.650 -1.681 -0.246 1.00 93.69 79 LYS A O 1
ATOM 624 N N . GLU A 1 80 ? -10.411 -1.058 1.005 1.00 93.25 80 GLU A N 1
ATOM 625 C CA . GLU A 1 80 ? -9.786 -1.387 2.287 1.00 93.25 80 GLU A CA 1
ATOM 626 C C . GLU A 1 80 ? -9.433 -2.881 2.375 1.00 93.25 80 GLU A C 1
ATOM 628 O O . GLU A 1 80 ? -8.316 -3.225 2.771 1.00 93.25 80 GLU A O 1
ATOM 633 N N . ALA A 1 81 ? -10.338 -3.768 1.955 1.00 94.81 81 ALA A N 1
ATOM 634 C CA . ALA A 1 81 ? -10.117 -5.210 1.943 1.00 94.81 81 ALA A CA 1
ATOM 635 C C . ALA A 1 81 ? -8.966 -5.606 1.004 1.00 94.81 81 ALA A C 1
ATOM 637 O O . ALA A 1 81 ? -8.106 -6.400 1.388 1.00 94.81 81 ALA A O 1
ATOM 638 N N . ILE A 1 82 ? -8.886 -5.016 -0.195 1.00 96.75 82 ILE A N 1
ATOM 639 C CA . ILE A 1 82 ? -7.791 -5.272 -1.144 1.00 96.75 82 ILE A CA 1
ATOM 640 C C . ILE A 1 82 ? -6.455 -4.799 -0.566 1.00 96.75 82 ILE A C 1
ATOM 642 O O . ILE A 1 82 ? -5.474 -5.542 -0.617 1.00 96.75 82 ILE A O 1
ATOM 646 N N . LEU A 1 83 ? -6.397 -3.594 0.010 1.00 96.81 83 LEU A N 1
ATOM 647 C CA . LEU A 1 83 ? -5.173 -3.060 0.616 1.00 96.81 83 LEU A CA 1
ATOM 648 C C . LEU A 1 83 ? -4.692 -3.940 1.780 1.00 96.81 83 LEU A C 1
ATOM 650 O O . LEU A 1 83 ? -3.511 -4.285 1.833 1.00 96.81 83 LEU A O 1
ATOM 654 N N . LYS A 1 84 ? -5.604 -4.381 2.658 1.00 94.50 84 LYS A N 1
ATOM 655 C CA . LYS A 1 84 ? -5.292 -5.324 3.748 1.00 94.50 84 LYS A CA 1
ATOM 656 C C . LYS A 1 84 ? -4.807 -6.674 3.221 1.00 94.50 84 LYS A C 1
ATOM 658 O O . LYS A 1 84 ? -3.795 -7.191 3.694 1.00 94.50 84 LYS A O 1
ATOM 663 N N . PHE A 1 85 ? -5.487 -7.226 2.217 1.00 95.19 85 PHE A N 1
ATOM 664 C CA . PHE A 1 85 ? -5.099 -8.478 1.568 1.00 95.19 85 PHE A CA 1
ATOM 665 C C . PHE A 1 85 ? -3.686 -8.405 0.972 1.00 95.19 85 PHE A C 1
ATOM 667 O O . PHE A 1 85 ? -2.882 -9.323 1.175 1.00 95.19 85 PHE A O 1
ATOM 674 N N . LEU A 1 86 ? -3.364 -7.318 0.261 1.00 96.12 86 LEU A N 1
ATOM 675 C CA . LEU A 1 86 ? -2.035 -7.097 -0.308 1.00 96.12 86 LEU A CA 1
ATOM 676 C C . LEU A 1 86 ? -0.979 -6.980 0.794 1.00 96.12 86 LEU A C 1
ATOM 678 O O . LEU A 1 86 ? 0.049 -7.650 0.711 1.00 96.12 86 LEU A O 1
ATOM 682 N N . GLN A 1 87 ? -1.244 -6.193 1.837 1.00 94.31 87 GLN A N 1
ATOM 683 C CA . GLN A 1 87 ? -0.308 -5.972 2.938 1.00 94.31 87 GLN A CA 1
ATOM 684 C C . GLN A 1 87 ? 0.029 -7.266 3.688 1.00 94.31 87 GLN A C 1
ATOM 686 O O . GLN A 1 87 ? 1.203 -7.570 3.918 1.00 94.31 87 GLN A O 1
ATOM 691 N N . GLN A 1 88 ? -0.990 -8.063 4.014 1.00 92.75 88 GLN A N 1
ATOM 692 C CA . GLN A 1 88 ? -0.810 -9.377 4.628 1.00 92.75 88 GLN A CA 1
ATOM 693 C C . GLN A 1 88 ? 0.025 -10.285 3.717 1.00 92.75 88 GLN A C 1
ATOM 695 O O . GLN A 1 88 ? 1.016 -10.875 4.141 1.00 92.75 88 GLN A O 1
ATOM 700 N N . SER A 1 89 ? -0.327 -10.336 2.432 1.00 92.81 89 SER A N 1
ATOM 701 C CA . SER A 1 89 ? 0.290 -11.251 1.474 1.00 92.81 89 SER A CA 1
ATOM 702 C C . SER A 1 89 ? 1.742 -10.900 1.130 1.00 92.81 89 SER A C 1
ATOM 704 O O . SER A 1 89 ? 2.528 -11.811 0.883 1.00 92.81 89 SER A O 1
ATOM 706 N N . VAL A 1 90 ? 2.146 -9.622 1.131 1.00 92.25 90 VAL A N 1
ATOM 707 C CA . VAL A 1 90 ? 3.554 -9.225 0.896 1.00 92.25 90 VAL A CA 1
ATOM 708 C C . VAL A 1 90 ? 4.487 -9.806 1.960 1.00 92.25 90 VAL A C 1
ATOM 710 O O . VAL A 1 90 ? 5.592 -10.237 1.628 1.00 92.25 90 VAL A O 1
ATOM 713 N N . SER A 1 91 ? 4.022 -9.907 3.206 1.00 89.25 91 SER A N 1
ATOM 714 C CA . SER A 1 91 ? 4.809 -10.421 4.337 1.00 89.25 91 SER A CA 1
ATOM 715 C C . SER A 1 91 ? 5.131 -11.919 4.237 1.00 89.25 91 SER A C 1
ATOM 717 O O . SER A 1 91 ? 5.980 -12.422 4.970 1.00 89.25 91 SER A O 1
ATOM 719 N N . HIS A 1 92 ? 4.490 -12.649 3.320 1.00 89.31 92 HIS A N 1
ATOM 720 C CA . HIS A 1 92 ? 4.743 -14.073 3.108 1.00 89.31 92 HIS A CA 1
ATOM 721 C C . HIS A 1 92 ? 6.035 -14.334 2.311 1.00 89.31 92 HIS A C 1
ATOM 723 O O . HIS A 1 92 ? 6.699 -13.422 1.795 1.00 89.31 92 HIS A O 1
ATOM 729 N N . SER A 1 93 ? 6.397 -15.615 2.172 1.00 88.19 93 SER A N 1
ATOM 730 C CA . SER A 1 93 ? 7.487 -16.040 1.289 1.00 88.19 93 SER A CA 1
ATOM 731 C C . SER A 1 93 ? 7.272 -15.505 -0.127 1.00 88.19 93 SER A C 1
ATOM 733 O O . SER A 1 93 ? 6.152 -15.472 -0.636 1.00 88.19 93 SER A O 1
ATOM 735 N N . ALA A 1 94 ? 8.351 -15.034 -0.744 1.00 87.06 94 ALA A N 1
ATOM 736 C CA . ALA A 1 94 ? 8.321 -14.446 -2.074 1.00 87.06 94 ALA A CA 1
ATOM 737 C C . ALA A 1 94 ? 8.870 -15.433 -3.120 1.00 87.06 94 ALA A C 1
ATOM 739 O O . ALA A 1 94 ? 9.774 -16.200 -2.783 1.00 87.06 94 ALA A O 1
ATOM 740 N N . PRO A 1 95 ? 8.395 -15.386 -4.379 1.00 90.62 95 PRO A N 1
ATOM 741 C CA . PRO A 1 95 ? 7.314 -14.537 -4.896 1.00 90.62 95 PRO A CA 1
ATOM 742 C C . PRO A 1 95 ? 5.919 -15.040 -4.485 1.00 90.62 95 PRO A C 1
ATOM 744 O O . PRO A 1 95 ? 5.691 -16.239 -4.360 1.00 90.62 95 PRO A O 1
ATOM 747 N N . ASN A 1 96 ? 4.964 -14.123 -4.304 1.00 92.31 96 ASN A N 1
ATOM 748 C CA . ASN A 1 96 ? 3.580 -14.452 -3.936 1.00 92.31 96 ASN A CA 1
ATOM 749 C C . ASN A 1 96 ? 2.551 -13.621 -4.719 1.00 92.31 96 ASN A C 1
ATOM 751 O O . ASN A 1 96 ? 2.900 -12.807 -5.576 1.00 92.31 96 ASN A O 1
ATOM 755 N N . VAL A 1 97 ? 1.267 -13.837 -4.423 1.00 93.50 97 VAL A N 1
ATOM 756 C CA . VAL A 1 97 ? 0.147 -13.196 -5.126 1.00 93.50 97 VAL A CA 1
ATOM 757 C C . VAL A 1 97 ? 0.177 -11.666 -5.053 1.00 93.50 97 VAL A C 1
ATOM 759 O O . VAL A 1 97 ? -0.148 -11.015 -6.042 1.00 93.50 97 VAL A O 1
ATOM 762 N N . ALA A 1 98 ? 0.624 -11.075 -3.941 1.00 95.06 98 ALA A N 1
ATOM 763 C CA . ALA A 1 98 ? 0.728 -9.623 -3.846 1.00 95.06 98 ALA A CA 1
ATOM 764 C C . ALA A 1 98 ? 1.856 -9.081 -4.721 1.00 95.06 98 ALA A C 1
ATOM 766 O O . ALA A 1 98 ? 1.643 -8.103 -5.431 1.00 95.06 98 ALA A O 1
ATOM 767 N N . HIS A 1 99 ? 3.015 -9.749 -4.751 1.00 95.19 99 HIS A N 1
ATOM 768 C CA . HIS A 1 99 ? 4.100 -9.378 -5.664 1.00 95.19 99 HIS A CA 1
ATOM 769 C C . HIS A 1 99 ? 3.608 -9.363 -7.119 1.00 95.19 99 HIS A C 1
ATOM 771 O O . HIS A 1 99 ? 3.829 -8.394 -7.840 1.00 95.19 99 HIS A O 1
ATOM 777 N N . TYR A 1 100 ? 2.854 -10.388 -7.516 1.00 95.12 100 TYR A N 1
ATOM 778 C CA . TYR A 1 100 ? 2.229 -10.449 -8.832 1.00 95.12 100 TYR A CA 1
ATOM 779 C C . TYR A 1 100 ? 1.256 -9.278 -9.098 1.00 95.12 100 TYR A C 1
ATOM 781 O O . TYR A 1 100 ? 1.386 -8.586 -10.108 1.00 95.12 100 TYR A O 1
ATOM 789 N N . LEU A 1 101 ? 0.301 -9.023 -8.195 1.00 96.38 101 LEU A N 1
ATOM 790 C CA . LEU A 1 101 ? -0.713 -7.968 -8.363 1.00 96.38 101 LEU A CA 1
ATOM 791 C C . LEU A 1 101 ? -0.118 -6.550 -8.359 1.00 96.38 101 LEU A C 1
ATOM 793 O O . LEU A 1 101 ? -0.608 -5.665 -9.061 1.00 96.38 101 LEU A O 1
ATOM 797 N N . LEU A 1 102 ? 0.968 -6.338 -7.613 1.00 96.69 102 LEU A N 1
ATOM 798 C CA . LEU A 1 102 ? 1.717 -5.079 -7.580 1.00 96.69 102 LEU A CA 1
ATOM 799 C C . LEU A 1 102 ? 2.588 -4.873 -8.828 1.00 96.69 102 LEU A C 1
ATOM 801 O O . LEU A 1 102 ? 2.999 -3.746 -9.104 1.00 96.69 102 LEU A O 1
ATOM 805 N N . GLY A 1 103 ? 2.807 -5.925 -9.621 1.00 94.44 103 GLY A N 1
ATOM 806 C CA . GLY A 1 103 ? 3.522 -5.862 -10.894 1.00 94.44 103 GLY A CA 1
ATOM 807 C C . GLY A 1 103 ? 4.967 -6.337 -10.851 1.00 94.44 103 GLY A C 1
ATOM 808 O O . GLY A 1 103 ? 5.690 -6.101 -11.812 1.00 94.44 103 GLY A O 1
ATOM 809 N N . PHE A 1 104 ? 5.409 -6.987 -9.773 1.00 94.62 104 PHE A N 1
ATOM 810 C CA . PHE A 1 104 ? 6.712 -7.643 -9.759 1.00 94.62 104 PHE A CA 1
ATOM 811 C C . PHE A 1 104 ? 6.705 -8.872 -10.673 1.00 94.62 104 PHE A C 1
ATOM 813 O O . PHE A 1 104 ? 5.728 -9.623 -10.739 1.00 94.62 104 PHE A O 1
ATOM 820 N N . ASP A 1 105 ? 7.831 -9.104 -11.343 1.00 88.69 105 ASP A N 1
ATOM 821 C CA . ASP A 1 105 ? 8.039 -10.309 -12.140 1.00 88.69 105 ASP A CA 1
ATOM 822 C C . ASP A 1 105 ? 8.218 -11.521 -11.211 1.00 88.69 105 ASP A C 1
ATOM 824 O O . ASP A 1 105 ? 9.183 -11.603 -10.455 1.00 88.69 105 ASP A O 1
ATOM 828 N N . THR A 1 106 ? 7.284 -12.472 -11.265 1.00 87.25 106 THR A N 1
ATOM 829 C CA . THR A 1 106 ? 7.320 -13.691 -10.442 1.00 87.25 106 THR A CA 1
ATOM 830 C C . THR A 1 106 ? 8.350 -14.714 -10.919 1.00 87.25 106 THR A C 1
ATOM 832 O O . THR A 1 106 ? 8.648 -15.654 -10.186 1.00 87.25 106 THR A O 1
ATOM 835 N N . LYS A 1 107 ? 8.895 -14.557 -12.133 1.00 86.38 107 LYS A N 1
ATOM 836 C CA . LYS A 1 107 ? 9.904 -15.457 -12.715 1.00 86.38 107 LYS A CA 1
ATOM 837 C C . LYS A 1 107 ? 11.330 -14.958 -12.496 1.00 86.38 107 LYS A C 1
ATOM 839 O O . LYS A 1 107 ? 12.274 -15.732 -12.642 1.00 86.38 107 LYS A O 1
ATOM 844 N N . LYS A 1 108 ? 11.496 -13.670 -12.192 1.00 87.19 108 LYS A N 1
ATOM 845 C CA . LYS A 1 108 ? 12.795 -13.029 -11.962 1.00 87.19 108 LYS A CA 1
ATOM 846 C C . LYS A 1 108 ? 12.965 -12.657 -10.495 1.00 87.19 108 LYS A C 1
ATOM 848 O O . LYS A 1 108 ? 12.044 -12.724 -9.690 1.00 87.19 108 LYS A O 1
ATOM 853 N N . ASP A 1 109 ? 14.182 -12.255 -10.154 1.00 88.31 109 ASP A N 1
ATOM 854 C CA . ASP A 1 109 ? 14.478 -11.699 -8.840 1.00 88.31 109 ASP A CA 1
ATOM 855 C C . ASP A 1 109 ? 13.743 -10.362 -8.652 1.00 88.31 109 ASP A C 1
ATOM 857 O O . ASP A 1 109 ? 13.951 -9.412 -9.412 1.00 88.31 109 ASP A O 1
ATOM 861 N N . ILE A 1 110 ? 12.921 -10.293 -7.605 1.00 91.56 110 ILE A N 1
ATOM 862 C CA . ILE A 1 110 ? 12.127 -9.124 -7.207 1.00 91.56 110 ILE A CA 1
ATOM 863 C C . ILE A 1 110 ? 13.011 -7.882 -7.065 1.00 91.56 110 ILE A C 1
ATOM 865 O O . ILE A 1 110 ? 12.616 -6.800 -7.496 1.00 91.56 110 ILE A O 1
ATOM 869 N N . LYS A 1 111 ? 14.239 -8.030 -6.552 1.00 91.69 111 LYS A N 1
ATOM 870 C CA . LYS A 1 111 ? 15.174 -6.907 -6.362 1.00 91.69 111 LYS A CA 1
ATOM 871 C C . LYS A 1 111 ? 15.616 -6.266 -7.676 1.00 91.69 111 LYS A C 1
ATOM 873 O O . LYS A 1 111 ? 15.993 -5.096 -7.700 1.00 91.69 111 LYS A O 1
ATOM 878 N N . LYS A 1 112 ? 15.585 -7.028 -8.772 1.00 89.75 112 LYS A N 1
ATOM 879 C CA . LYS A 1 112 ? 15.996 -6.581 -10.111 1.00 89.75 112 LYS A CA 1
ATOM 880 C C . LYS A 1 112 ? 14.836 -6.012 -10.924 1.00 89.75 112 LYS A C 1
ATOM 882 O O . LYS A 1 112 ? 15.033 -5.674 -12.090 1.00 89.75 112 LYS A O 1
ATOM 887 N N . MET A 1 113 ? 13.646 -5.915 -10.334 1.00 93.19 113 MET A N 1
ATOM 888 C CA . MET A 1 113 ? 12.474 -5.382 -11.011 1.00 93.19 113 MET A CA 1
ATOM 889 C C . MET A 1 113 ? 12.711 -3.943 -11.492 1.00 93.19 113 MET A C 1
ATOM 891 O O . MET A 1 113 ? 13.297 -3.114 -10.793 1.00 93.19 113 MET A O 1
ATOM 895 N N . VAL A 1 114 ? 12.228 -3.642 -12.695 1.00 92.75 114 VAL A N 1
ATOM 896 C CA . VAL A 1 114 ? 12.214 -2.288 -13.255 1.00 92.75 114 VAL A CA 1
ATOM 897 C C . VAL A 1 114 ? 10.771 -1.955 -13.592 1.00 92.75 114 VAL A C 1
ATOM 899 O O . VAL A 1 114 ? 10.248 -2.396 -14.613 1.00 92.75 114 VAL A O 1
ATOM 902 N N . PHE A 1 115 ? 10.121 -1.220 -12.694 1.00 94.38 115 PHE A N 1
ATOM 903 C CA . PHE A 1 115 ? 8.782 -0.699 -12.937 1.00 94.38 115 PHE A CA 1
ATOM 904 C C . PHE A 1 115 ? 8.814 0.366 -14.031 1.00 94.38 115 PHE A C 1
ATOM 906 O O . PHE A 1 115 ? 9.778 1.128 -14.143 1.00 94.38 115 PHE A O 1
ATOM 913 N N . GLN A 1 116 ? 7.748 0.411 -14.821 1.00 93.25 116 GLN A N 1
ATOM 914 C CA . GLN A 1 116 ? 7.547 1.384 -15.885 1.00 93.25 116 GLN A CA 1
ATOM 915 C C . GLN A 1 116 ? 6.134 1.941 -15.782 1.00 93.25 116 GLN A C 1
ATOM 917 O O . GLN A 1 116 ? 5.263 1.313 -15.184 1.00 93.25 116 GLN A O 1
ATOM 922 N N . GLN A 1 117 ? 5.914 3.105 -16.389 1.00 92.44 117 GLN A N 1
ATOM 923 C CA . GLN A 1 117 ? 4.565 3.636 -16.520 1.00 92.44 117 GLN A CA 1
ATOM 924 C C . GLN A 1 117 ? 3.704 2.690 -17.377 1.00 92.44 117 GLN A C 1
ATOM 926 O O . GLN A 1 117 ? 4.232 2.075 -18.313 1.00 92.44 117 GLN A O 1
ATOM 931 N N . PRO A 1 118 ? 2.393 2.573 -17.099 1.00 91.38 118 PRO A N 1
ATOM 932 C CA . PRO A 1 118 ? 1.511 1.712 -17.874 1.00 91.38 118 PRO A CA 1
ATOM 933 C C . PRO A 1 118 ? 1.562 2.059 -19.369 1.00 91.38 118 PRO A C 1
ATOM 935 O O . PRO A 1 118 ? 1.507 3.228 -19.742 1.00 91.38 118 PRO A O 1
ATOM 938 N N . GLY A 1 119 ? 1.676 1.043 -20.227 1.00 88.81 119 GLY A N 1
ATOM 939 C CA . GLY A 1 119 ? 1.755 1.196 -21.685 1.00 88.81 119 GLY A CA 1
ATOM 940 C C . GLY A 1 119 ? 3.171 1.364 -22.253 1.00 88.81 119 GLY A C 1
ATOM 941 O O . GLY A 1 119 ? 3.379 1.108 -23.439 1.00 88.81 119 GLY A O 1
ATOM 942 N N . VAL A 1 120 ? 4.174 1.699 -21.435 1.00 89.75 120 VAL A N 1
ATOM 943 C CA . VAL A 1 120 ? 5.579 1.693 -21.877 1.00 89.75 120 VAL A CA 1
ATOM 944 C C . VAL A 1 120 ? 6.043 0.242 -21.998 1.00 89.75 120 VAL A C 1
ATOM 946 O O . VAL A 1 120 ? 5.927 -0.511 -21.040 1.00 89.75 120 VAL A O 1
ATOM 949 N N . GLN A 1 121 ? 6.521 -0.177 -23.174 1.00 85.69 121 GLN A N 1
ATOM 950 C CA . GLN A 1 121 ? 6.912 -1.576 -23.443 1.00 85.69 121 GLN A CA 1
ATOM 951 C C . GLN A 1 121 ? 5.834 -2.608 -23.047 1.00 85.69 121 GLN A C 1
ATOM 953 O O . GLN A 1 121 ? 6.154 -3.671 -22.522 1.00 85.69 121 GLN A O 1
ATOM 958 N N . GLU A 1 122 ? 4.553 -2.275 -23.253 1.00 86.25 122 GLU A N 1
ATOM 959 C CA . GLU A 1 122 ? 3.410 -3.115 -22.853 1.00 86.25 122 GLU A CA 1
ATOM 960 C C . GLU A 1 122 ? 3.343 -3.403 -21.339 1.00 86.25 122 GLU A C 1
ATOM 962 O O . GLU A 1 122 ? 2.697 -4.360 -20.901 1.00 86.25 122 GLU A O 1
ATOM 967 N N . PHE A 1 123 ? 3.983 -2.567 -20.511 1.00 90.62 123 PHE A N 1
ATOM 968 C CA . PHE A 1 123 ? 3.917 -2.709 -19.064 1.00 90.62 123 PHE A CA 1
ATOM 969 C C . PHE A 1 123 ? 2.463 -2.551 -18.597 1.00 90.62 123 PHE A C 1
ATOM 971 O O . PHE A 1 123 ? 1.821 -1.538 -18.903 1.00 90.62 123 PHE A O 1
ATOM 978 N N . PRO A 1 124 ? 1.902 -3.536 -17.876 1.00 92.62 124 PRO A N 1
ATOM 979 C CA . PRO A 1 124 ? 0.505 -3.487 -17.493 1.00 92.62 124 PRO A CA 1
ATOM 980 C C . PRO A 1 124 ? 0.284 -2.449 -16.396 1.00 92.62 124 PRO A C 1
ATOM 982 O O . PRO A 1 124 ? 1.142 -2.221 -15.544 1.00 92.62 124 PRO A O 1
ATOM 985 N N . ARG A 1 125 ? -0.928 -1.899 -16.334 1.00 94.81 125 ARG A N 1
ATOM 986 C CA . ARG A 1 125 ? -1.385 -1.213 -15.125 1.00 94.81 125 ARG A CA 1
ATOM 987 C C . ARG A 1 125 ? -1.506 -2.236 -13.984 1.00 94.81 125 ARG A C 1
ATOM 989 O O . ARG A 1 125 ? -1.975 -3.357 -14.197 1.00 94.81 125 ARG A O 1
ATOM 996 N N . THR A 1 126 ? -1.031 -1.881 -12.792 1.00 96.94 126 THR A N 1
ATOM 997 C CA . THR A 1 126 ? -0.942 -2.785 -11.626 1.00 96.94 126 THR A CA 1
ATOM 998 C C . THR A 1 126 ? -1.530 -2.127 -10.385 1.00 96.94 126 THR A C 1
ATOM 1000 O O . THR A 1 126 ? -1.741 -0.914 -10.371 1.00 96.94 126 THR A O 1
ATOM 1003 N N . CYS A 1 127 ? -1.737 -2.894 -9.310 1.00 97.50 127 CYS A N 1
ATOM 1004 C CA . CYS A 1 127 ? -2.241 -2.335 -8.055 1.00 97.50 127 CYS A CA 1
ATOM 1005 C C . CYS A 1 127 ? -1.301 -1.265 -7.474 1.00 97.50 127 CYS A C 1
ATOM 1007 O O . CYS A 1 127 ? -1.777 -0.332 -6.839 1.00 97.50 127 CYS A O 1
ATOM 1009 N N . LEU A 1 128 ? 0.015 -1.345 -7.728 1.00 97.56 128 LEU A N 1
ATOM 1010 C CA . LEU A 1 128 ? 0.963 -0.303 -7.314 1.00 97.56 128 LEU A CA 1
ATOM 1011 C C . LEU A 1 128 ? 0.638 1.046 -7.977 1.00 97.56 128 LEU A C 1
ATOM 1013 O O . LEU A 1 128 ? 0.682 2.076 -7.313 1.00 97.56 128 LEU A O 1
ATOM 1017 N N . HIS A 1 129 ? 0.257 1.031 -9.257 1.00 97.00 129 HIS A N 1
ATOM 1018 C CA . HIS A 1 129 ? -0.155 2.236 -9.978 1.00 97.00 129 HIS A CA 1
ATOM 1019 C C . HIS A 1 129 ? -1.461 2.810 -9.426 1.00 97.00 129 HIS A C 1
ATOM 1021 O O . HIS A 1 129 ? -1.528 4.014 -9.201 1.00 97.00 129 HIS A O 1
ATOM 1027 N N . SER A 1 130 ? -2.464 1.965 -9.146 1.00 96.88 130 SER A N 1
ATOM 1028 C CA . SER A 1 130 ? -3.701 2.403 -8.477 1.00 96.88 130 SER A CA 1
ATOM 1029 C C . SER A 1 130 ? -3.421 3.058 -7.129 1.00 96.88 130 SER A C 1
ATOM 1031 O O . SER A 1 130 ? -3.971 4.112 -6.839 1.00 96.88 130 SER A O 1
ATOM 1033 N N . ILE A 1 131 ? -2.548 2.454 -6.315 1.00 97.12 131 ILE A N 1
ATOM 1034 C CA . ILE A 1 131 ? -2.187 2.979 -4.993 1.00 97.12 131 ILE A CA 1
ATOM 1035 C C . ILE A 1 131 ? -1.513 4.348 -5.122 1.00 97.12 131 ILE A C 1
ATOM 1037 O O . ILE A 1 131 ? -1.899 5.276 -4.421 1.00 97.12 131 ILE A O 1
ATOM 1041 N N . ILE A 1 132 ? -0.543 4.504 -6.029 1.00 95.75 132 ILE A N 1
ATOM 1042 C CA . ILE A 1 132 ? 0.134 5.792 -6.247 1.00 95.75 132 ILE A CA 1
ATOM 1043 C C . ILE A 1 132 ? -0.859 6.848 -6.742 1.00 95.75 132 ILE A C 1
ATOM 1045 O O . ILE A 1 132 ? -0.904 7.935 -6.179 1.00 95.75 132 ILE A O 1
ATOM 1049 N N . ASN A 1 133 ? -1.704 6.509 -7.719 1.00 93.94 133 ASN A N 1
ATOM 1050 C CA . ASN A 1 133 ? -2.720 7.416 -8.255 1.00 93.94 133 ASN A CA 1
ATOM 1051 C C . ASN A 1 133 ? -3.725 7.865 -7.180 1.00 93.94 133 ASN A C 1
ATOM 1053 O O . ASN A 1 133 ? -4.072 9.036 -7.094 1.00 93.94 133 ASN A O 1
ATOM 1057 N N . MET A 1 134 ? -4.154 6.941 -6.319 1.00 93.38 134 MET A N 1
ATOM 1058 C CA . MET A 1 134 ? -5.030 7.228 -5.184 1.00 93.38 134 MET A CA 1
ATOM 1059 C C . MET A 1 134 ? -4.383 8.213 -4.200 1.00 93.38 134 MET A C 1
ATOM 1061 O O . MET A 1 134 ? -5.032 9.149 -3.733 1.00 93.38 134 MET A O 1
ATOM 1065 N N . LEU A 1 135 ? -3.092 8.029 -3.909 1.00 94.00 135 LEU A N 1
ATOM 1066 C CA . LEU A 1 135 ? -2.338 8.942 -3.055 1.00 94.00 135 LEU A CA 1
ATOM 1067 C C . LEU A 1 135 ? -2.138 10.310 -3.726 1.00 94.00 135 LEU A C 1
ATOM 1069 O O . LEU A 1 135 ? -2.309 11.326 -3.055 1.00 94.00 135 LEU A O 1
ATOM 1073 N N . ASP A 1 136 ? -1.828 10.362 -5.021 1.00 92.19 136 ASP A N 1
ATOM 1074 C CA . ASP A 1 136 ? -1.681 11.618 -5.771 1.00 92.19 136 ASP A CA 1
ATOM 1075 C C . ASP A 1 136 ? -2.995 12.420 -5.798 1.00 92.19 136 ASP A C 1
ATOM 1077 O O . ASP A 1 136 ? -2.997 13.617 -5.500 1.00 92.19 136 ASP A O 1
ATOM 1081 N N . ASN A 1 137 ? -4.129 11.755 -6.044 1.00 89.69 137 ASN A N 1
ATOM 1082 C CA . ASN A 1 137 ? -5.455 12.383 -6.002 1.00 89.69 137 ASN A CA 1
ATOM 1083 C C . ASN A 1 137 ? -5.778 12.949 -4.613 1.00 89.69 137 ASN A C 1
ATOM 1085 O O . ASN A 1 137 ? -6.365 14.022 -4.510 1.00 89.69 137 ASN A O 1
ATOM 1089 N N . SER A 1 138 ? -5.332 12.284 -3.539 1.00 88.56 138 SER A N 1
ATOM 1090 C CA . SER A 1 138 ? -5.519 12.791 -2.171 1.00 88.56 138 SER A CA 1
ATOM 1091 C C . SER A 1 138 ? -4.787 14.112 -1.910 1.00 88.56 138 SER A C 1
ATOM 1093 O O . SER A 1 138 ? -5.228 14.897 -1.076 1.00 88.56 138 SER A O 1
ATOM 1095 N N . ILE A 1 139 ? -3.687 14.380 -2.621 1.00 87.75 139 ILE A N 1
ATOM 1096 C CA . ILE A 1 139 ? -2.969 15.656 -2.547 1.00 87.75 139 ILE A CA 1
ATOM 1097 C C . ILE A 1 139 ? -3.656 16.714 -3.418 1.00 87.75 139 ILE A C 1
ATOM 1099 O O . ILE A 1 139 ? -3.832 17.847 -2.966 1.00 87.75 139 ILE A O 1
ATOM 1103 N N . GLY A 1 140 ? -4.096 16.341 -4.626 1.00 82.62 140 GLY A N 1
ATOM 1104 C CA . GLY A 1 140 ? -4.875 17.218 -5.508 1.00 82.62 140 GLY A CA 1
ATOM 1105 C C . GLY A 1 140 ? -6.148 17.739 -4.832 1.00 82.62 140 GLY A C 1
ATOM 1106 O O . GLY A 1 140 ? -6.359 18.950 -4.772 1.00 82.62 140 GLY A O 1
ATOM 1107 N N . ALA A 1 141 ? -6.911 16.845 -4.195 1.00 78.88 141 ALA A N 1
ATOM 1108 C CA . ALA A 1 141 ? -8.112 17.183 -3.426 1.00 78.88 141 ALA A CA 1
ATOM 1109 C C . ALA A 1 141 ? -7.850 18.214 -2.316 1.00 78.88 141 ALA A C 1
ATOM 1111 O O . ALA A 1 141 ? -8.679 19.083 -2.057 1.00 78.88 141 ALA A O 1
ATOM 1112 N N . ARG A 1 142 ? -6.670 18.163 -1.686 1.00 76.81 142 ARG A N 1
ATOM 1113 C CA . ARG A 1 142 ? -6.258 19.116 -0.641 1.00 76.81 142 ARG A CA 1
ATOM 1114 C C . ARG A 1 142 ? -5.805 20.465 -1.205 1.00 76.81 142 ARG A C 1
ATOM 1116 O O . ARG A 1 142 ? -5.851 21.458 -0.492 1.00 76.81 142 ARG A O 1
ATOM 1123 N N . SER A 1 143 ? -5.381 20.505 -2.467 1.00 69.50 143 SER A N 1
ATOM 1124 C CA . SER A 1 143 ? -4.956 21.724 -3.172 1.00 69.50 143 SER A CA 1
ATOM 1125 C C . SER A 1 143 ? -6.100 22.438 -3.910 1.00 69.50 143 SER A C 1
ATOM 1127 O O . SER A 1 143 ? -5.853 23.413 -4.613 1.00 69.50 143 SER A O 1
ATOM 1129 N N . GLY A 1 144 ? -7.347 21.982 -3.738 1.00 65.25 144 GLY A N 1
ATOM 1130 C CA . GLY A 1 144 ? -8.540 22.588 -4.339 1.00 65.25 144 GLY A CA 1
ATOM 1131 C C . GLY A 1 144 ? -8.986 21.960 -5.663 1.00 65.25 144 GLY A C 1
ATOM 1132 O O . GLY A 1 144 ? -9.992 22.395 -6.221 1.00 65.25 144 GLY A O 1
ATOM 1133 N N . ASP A 1 145 ? -8.304 20.917 -6.152 1.00 62.72 145 ASP A N 1
ATOM 1134 C CA . ASP A 1 145 ? -8.786 20.127 -7.288 1.00 62.72 145 ASP A CA 1
ATOM 1135 C C . ASP A 1 145 ? -9.867 19.149 -6.807 1.00 62.72 145 ASP A C 1
ATOM 1137 O O . ASP A 1 145 ? -9.571 18.120 -6.210 1.00 62.72 145 ASP A O 1
ATOM 1141 N N . LEU A 1 146 ? -11.138 19.430 -7.105 1.00 57.12 146 LEU A N 1
ATOM 1142 C CA . LEU A 1 146 ? -12.312 18.617 -6.725 1.00 57.12 146 LEU A CA 1
ATOM 1143 C C . LEU A 1 146 ? -12.392 17.234 -7.415 1.00 57.12 146 LEU A C 1
ATOM 1145 O O . LEU A 1 146 ? -13.468 16.652 -7.532 1.00 57.12 146 LEU A O 1
ATOM 1149 N N . ARG A 1 147 ? -11.283 16.700 -7.932 1.00 53.31 147 ARG A N 1
ATOM 1150 C CA . ARG A 1 147 ? -11.270 15.421 -8.649 1.00 53.31 147 ARG A CA 1
ATOM 1151 C C . ARG A 1 147 ? -11.144 14.272 -7.652 1.00 53.31 147 ARG A C 1
ATOM 1153 O O . ARG A 1 147 ? -10.092 14.124 -7.043 1.00 53.31 147 ARG A O 1
ATOM 1160 N N . HIS A 1 148 ? -12.195 13.457 -7.546 1.00 61.50 148 HIS A N 1
ATOM 1161 C CA . HIS A 1 148 ? -12.232 12.150 -6.873 1.00 61.50 148 HIS A CA 1
ATOM 1162 C C . HIS A 1 148 ? -11.525 12.125 -5.507 1.00 61.50 148 HIS A C 1
ATOM 1164 O O . HIS A 1 148 ? -10.361 11.728 -5.386 1.00 61.50 148 HIS A O 1
ATOM 1170 N N . SER A 1 149 ? -12.242 12.534 -4.460 1.00 70.00 149 SER A N 1
ATOM 1171 C CA . SER A 1 149 ? -11.712 12.499 -3.097 1.00 70.00 149 SER A CA 1
ATOM 1172 C C . SER A 1 149 ? -11.905 11.111 -2.499 1.00 70.00 149 SER A C 1
ATOM 1174 O O . SER A 1 149 ? -13.027 10.664 -2.283 1.00 70.00 149 SER A O 1
ATOM 1176 N N . PHE A 1 150 ? -10.807 10.413 -2.210 1.00 80.25 150 PHE A N 1
ATOM 1177 C CA . PHE A 1 150 ? -10.900 9.141 -1.503 1.00 80.25 150 PHE A CA 1
ATOM 1178 C C . PHE A 1 150 ? -11.092 9.368 0.001 1.00 80.25 150 PHE A C 1
ATOM 1180 O O . PHE A 1 150 ? -10.416 10.210 0.600 1.00 80.25 150 PHE A O 1
ATOM 1187 N N . LYS A 1 151 ? -11.935 8.554 0.649 1.00 85.81 151 LYS A N 1
ATOM 1188 C CA . LYS A 1 151 ? -12.145 8.607 2.106 1.00 85.81 151 LYS A CA 1
ATOM 1189 C C . LYS A 1 151 ? -10.798 8.506 2.868 1.00 85.81 151 LYS A C 1
ATOM 1191 O O . LYS A 1 151 ? -9.984 7.625 2.555 1.00 85.81 151 LYS A O 1
ATOM 1196 N N . PRO A 1 152 ? -10.556 9.325 3.918 1.00 86.94 152 PRO A N 1
ATOM 1197 C CA . PRO A 1 152 ? -9.260 9.412 4.610 1.00 86.94 152 PRO A CA 1
ATOM 1198 C C . PRO A 1 152 ? -8.699 8.079 5.125 1.00 86.94 152 PRO A C 1
ATOM 1200 O O . PRO A 1 152 ? -7.488 7.853 5.105 1.00 86.94 152 PRO A O 1
ATOM 1203 N N . ARG A 1 153 ? -9.568 7.165 5.560 1.00 87.75 153 ARG A N 1
ATOM 1204 C CA . ARG A 1 153 ? -9.170 5.839 6.050 1.00 87.75 153 ARG A CA 1
ATOM 1205 C C . ARG A 1 153 ? -8.612 4.942 4.937 1.00 87.75 153 ARG A C 1
ATOM 1207 O O . ARG A 1 153 ? -7.668 4.195 5.179 1.00 87.75 153 ARG A O 1
ATOM 1214 N N . VAL A 1 154 ? -9.119 5.047 3.705 1.00 91.81 154 VAL A N 1
ATOM 1215 C CA . VAL A 1 154 ? -8.559 4.318 2.550 1.00 91.81 154 VAL A CA 1
ATOM 1216 C C . VAL A 1 154 ? -7.171 4.865 2.205 1.00 91.81 154 VAL A C 1
ATOM 1218 O O . VAL A 1 154 ? -6.231 4.090 2.025 1.00 91.81 154 VAL A O 1
ATOM 1221 N N . ILE A 1 155 ? -7.013 6.194 2.208 1.00 93.38 155 ILE A N 1
ATOM 1222 C CA . ILE A 1 155 ? -5.719 6.863 1.986 1.00 93.38 155 ILE A CA 1
ATOM 1223 C C . ILE A 1 155 ? -4.689 6.464 3.047 1.00 93.38 155 ILE A C 1
ATOM 1225 O O . ILE A 1 155 ? -3.534 6.183 2.722 1.00 93.38 155 ILE A O 1
ATOM 1229 N N . GLU A 1 156 ? -5.102 6.362 4.311 1.00 93.69 156 GLU A N 1
ATOM 1230 C CA . GLU A 1 156 ? -4.256 5.845 5.389 1.00 93.69 156 GLU A CA 1
ATOM 1231 C C . GLU A 1 156 ? -3.716 4.445 5.060 1.00 93.69 156 GLU A C 1
ATOM 1233 O O . GLU A 1 156 ? -2.508 4.206 5.155 1.00 93.69 156 GLU A O 1
ATOM 1238 N N . LYS A 1 157 ? -4.586 3.521 4.628 1.00 94.81 157 LYS A N 1
ATOM 1239 C CA . LYS A 1 157 ? -4.168 2.162 4.252 1.00 94.81 157 LYS A CA 1
ATOM 1240 C C . LYS A 1 157 ? -3.283 2.147 3.009 1.00 94.81 157 LYS A C 1
ATOM 1242 O O . LYS A 1 157 ? -2.358 1.339 2.952 1.00 94.81 157 LYS A O 1
ATOM 1247 N N . ALA A 1 158 ? -3.496 3.053 2.058 1.00 96.81 158 ALA A N 1
ATOM 1248 C CA . ALA A 1 158 ? -2.645 3.193 0.881 1.00 96.81 158 ALA A CA 1
ATOM 1249 C C . ALA A 1 158 ? -1.215 3.638 1.251 1.00 96.81 158 ALA A C 1
ATOM 1251 O O . ALA A 1 158 ? -0.250 3.003 0.817 1.00 96.81 158 ALA A O 1
ATOM 1252 N N . TYR A 1 159 ? -1.054 4.646 2.120 1.00 97.62 159 TYR A N 1
ATOM 1253 C CA . TYR A 1 159 ? 0.269 5.032 2.633 1.00 97.62 159 TYR A CA 1
ATOM 1254 C C . TYR A 1 159 ? 0.917 3.914 3.455 1.00 97.62 159 TYR A C 1
ATOM 1256 O O . TYR A 1 159 ? 2.116 3.667 3.323 1.00 97.62 159 TYR A O 1
ATOM 1264 N N . CYS A 1 160 ? 0.136 3.214 4.282 1.00 96.56 160 CYS A N 1
ATOM 1265 C CA . CYS A 1 160 ? 0.619 2.080 5.065 1.00 96.56 160 CYS A CA 1
ATOM 1266 C C . CYS A 1 160 ? 1.147 0.950 4.162 1.00 96.56 160 CYS A C 1
ATOM 1268 O O . CYS A 1 160 ? 2.243 0.436 4.388 1.00 96.56 160 CYS A O 1
ATOM 1270 N N . MET A 1 161 ? 0.415 0.619 3.095 1.00 97.12 161 MET A N 1
ATOM 1271 C CA . MET A 1 161 ? 0.825 -0.370 2.098 1.00 97.12 161 MET A CA 1
ATOM 1272 C C . MET A 1 161 ? 2.109 0.050 1.370 1.00 97.12 161 MET A C 1
ATOM 1274 O O . MET A 1 161 ? 3.019 -0.764 1.196 1.00 97.12 161 MET A O 1
ATOM 1278 N N . LEU A 1 162 ? 2.216 1.325 0.977 1.00 97.56 162 LEU A N 1
ATOM 1279 C CA . LEU A 1 162 ? 3.422 1.854 0.341 1.00 97.56 162 LEU A CA 1
ATOM 1280 C C . LEU A 1 162 ? 4.636 1.761 1.275 1.00 97.56 162 LEU A C 1
ATOM 1282 O O . LEU A 1 162 ? 5.702 1.302 0.862 1.00 97.56 162 LEU A O 1
ATOM 1286 N N . TYR A 1 163 ? 4.460 2.122 2.547 1.00 97.62 163 TYR A N 1
ATOM 1287 C CA . TYR A 1 163 ? 5.488 1.954 3.568 1.00 97.62 163 TYR A CA 1
ATOM 1288 C C . TYR A 1 163 ? 5.922 0.488 3.701 1.00 97.62 163 TYR A C 1
ATOM 1290 O O . TYR A 1 163 ? 7.123 0.221 3.714 1.00 97.62 163 TYR A O 1
ATOM 1298 N N . SER A 1 164 ? 4.985 -0.468 3.746 1.00 96.62 164 SER A N 1
ATOM 1299 C CA . SER A 1 164 ? 5.313 -1.899 3.834 1.00 96.62 164 SER A CA 1
ATOM 1300 C C . SER A 1 164 ? 6.221 -2.362 2.687 1.00 96.62 164 SER A C 1
ATOM 1302 O O . SER A 1 164 ? 7.163 -3.117 2.920 1.00 96.62 164 SER A O 1
ATOM 1304 N N . LEU A 1 165 ? 6.007 -1.857 1.468 1.00 96.69 165 LEU A N 1
ATOM 1305 C CA . LEU A 1 165 ? 6.870 -2.149 0.317 1.00 96.69 165 LEU A CA 1
ATOM 1306 C C . LEU A 1 165 ? 8.251 -1.494 0.414 1.00 96.69 165 LEU A C 1
ATOM 1308 O O . LEU A 1 165 ? 9.243 -2.079 -0.023 1.00 96.69 165 LEU A O 1
ATOM 1312 N N . CYS A 1 166 ? 8.331 -0.290 0.971 1.00 96.31 166 CYS A N 1
ATOM 1313 C CA . CYS A 1 166 ? 9.593 0.418 1.168 1.00 96.31 166 CYS A CA 1
ATOM 1314 C C . CYS A 1 166 ? 10.397 -0.123 2.362 1.00 96.31 166 CYS A C 1
ATOM 1316 O O . CYS A 1 166 ? 11.616 0.019 2.388 1.00 96.31 166 CYS A O 1
ATOM 1318 N N . ALA A 1 167 ? 9.743 -0.750 3.340 1.00 95.75 167 ALA A N 1
ATOM 1319 C CA . ALA A 1 167 ? 10.387 -1.340 4.512 1.00 95.75 167 ALA A CA 1
ATOM 1320 C C . ALA A 1 167 ? 10.936 -2.757 4.259 1.00 95.75 167 ALA A C 1
ATOM 1322 O O . ALA A 1 167 ? 11.854 -3.194 4.955 1.00 95.75 167 ALA A O 1
ATOM 1323 N N . ASP A 1 168 ? 10.408 -3.481 3.271 1.00 94.00 168 ASP A N 1
ATOM 1324 C CA . ASP A 1 168 ? 10.839 -4.845 2.961 1.00 94.00 168 ASP A CA 1
ATOM 1325 C C . ASP A 1 168 ? 12.143 -4.869 2.139 1.00 94.00 168 ASP A C 1
ATOM 1327 O O . ASP A 1 168 ? 12.257 -4.297 1.052 1.00 94.00 168 ASP A O 1
ATOM 1331 N N . THR A 1 169 ? 13.134 -5.608 2.649 1.00 92.69 169 THR A N 1
ATOM 1332 C CA . THR A 1 169 ? 14.477 -5.793 2.063 1.00 92.69 169 THR A CA 1
ATOM 1333 C C . THR A 1 169 ? 14.500 -6.352 0.632 1.00 92.69 169 THR A C 1
ATOM 1335 O O . THR A 1 169 ? 15.536 -6.290 -0.038 1.00 92.69 169 THR A O 1
ATOM 1338 N N . ARG A 1 170 ? 13.391 -6.923 0.154 1.00 92.00 170 ARG A N 1
ATOM 1339 C CA . ARG A 1 170 ? 13.235 -7.498 -1.189 1.00 92.00 170 ARG A CA 1
ATOM 1340 C C . ARG A 1 170 ? 12.683 -6.480 -2.183 1.00 92.00 170 ARG A C 1
ATOM 1342 O O . ARG A 1 170 ? 13.071 -6.511 -3.347 1.00 92.00 170 ARG A O 1
ATOM 1349 N N . THR A 1 171 ? 11.806 -5.585 -1.734 1.00 94.94 171 THR A N 1
ATOM 1350 C CA . THR A 1 171 ? 11.009 -4.704 -2.603 1.00 94.94 171 THR A CA 1
ATOM 1351 C C . THR A 1 171 ? 11.429 -3.240 -2.550 1.00 94.94 171 THR A C 1
ATOM 1353 O O . THR A 1 171 ? 11.152 -2.513 -3.502 1.00 94.94 171 THR A O 1
ATOM 1356 N N . TYR A 1 172 ? 12.114 -2.796 -1.490 1.00 94.81 172 TYR A N 1
ATOM 1357 C CA . TYR A 1 172 ? 12.381 -1.372 -1.263 1.00 94.81 172 TYR A CA 1
ATOM 1358 C C . TYR A 1 172 ? 13.087 -0.680 -2.439 1.00 94.81 172 TYR A C 1
ATOM 1360 O O . TYR A 1 172 ? 12.707 0.416 -2.839 1.00 94.81 172 TYR A O 1
ATOM 1368 N N . GLU A 1 173 ? 14.113 -1.307 -3.020 1.00 93.75 173 GLU A N 1
ATOM 1369 C CA . GLU A 1 173 ? 14.935 -0.680 -4.054 1.00 93.75 173 GLU A CA 1
ATOM 1370 C C . GLU A 1 173 ? 14.174 -0.409 -5.363 1.00 93.75 173 GLU A C 1
ATOM 1372 O O . GLU A 1 173 ? 14.181 0.746 -5.807 1.00 93.75 173 GLU A O 1
ATOM 1377 N N . PRO A 1 174 ? 13.522 -1.404 -5.998 1.00 95.25 174 PRO A N 1
ATOM 1378 C CA . PRO A 1 174 ? 12.754 -1.159 -7.215 1.00 95.25 174 PRO A CA 1
ATOM 1379 C C . PRO A 1 174 ? 11.571 -0.211 -6.975 1.00 95.25 174 PRO A C 1
ATOM 1381 O O . PRO A 1 174 ? 11.304 0.636 -7.826 1.00 95.25 174 PRO A O 1
ATOM 1384 N N . VAL A 1 175 ? 10.913 -0.287 -5.811 1.00 97.00 175 VAL A N 1
ATOM 1385 C CA . VAL A 1 175 ? 9.771 0.581 -5.474 1.00 97.00 175 VAL A CA 1
ATOM 1386 C C . VAL A 1 175 ? 10.213 2.031 -5.283 1.00 97.00 175 VAL A C 1
ATOM 1388 O O . VAL A 1 175 ? 9.680 2.916 -5.945 1.00 97.00 175 VAL A O 1
ATOM 1391 N N . LEU A 1 176 ? 11.237 2.302 -4.468 1.00 95.06 176 LEU A N 1
ATOM 1392 C CA . LEU A 1 176 ? 11.735 3.669 -4.263 1.00 95.06 176 LEU A CA 1
ATOM 1393 C C . LEU A 1 176 ? 12.310 4.270 -5.551 1.00 95.06 176 LEU A C 1
ATOM 1395 O O . LEU A 1 176 ? 12.131 5.456 -5.820 1.00 95.06 176 LEU A O 1
ATOM 1399 N N . ARG A 1 177 ? 12.975 3.460 -6.390 1.00 93.75 177 ARG A N 1
ATOM 1400 C CA . ARG A 1 177 ? 13.414 3.905 -7.723 1.00 93.75 177 ARG A CA 1
ATOM 1401 C C . ARG A 1 177 ? 12.228 4.352 -8.574 1.00 93.75 177 ARG A C 1
ATOM 1403 O O . ARG A 1 177 ? 12.311 5.405 -9.203 1.00 93.75 177 ARG A O 1
ATOM 1410 N N . PHE A 1 178 ? 11.141 3.587 -8.561 1.00 95.88 178 PHE A N 1
ATOM 1411 C CA . PHE A 1 178 ? 9.928 3.937 -9.285 1.00 95.88 178 PHE A CA 1
ATOM 1412 C C . PHE A 1 178 ? 9.267 5.208 -8.736 1.00 95.88 178 PHE A C 1
ATOM 1414 O O . PHE A 1 178 ? 8.934 6.097 -9.518 1.00 95.88 178 PHE A O 1
ATOM 1421 N N . LEU A 1 179 ? 9.171 5.366 -7.412 1.00 95.50 179 LEU A N 1
ATOM 1422 C CA . LEU A 1 179 ? 8.613 6.575 -6.789 1.00 95.50 179 LEU A CA 1
ATOM 1423 C C . LEU A 1 179 ? 9.368 7.853 -7.181 1.00 95.50 179 LEU A C 1
ATOM 1425 O O . LEU A 1 179 ? 8.735 8.875 -7.443 1.00 95.50 179 LEU A O 1
ATOM 1429 N N . ARG A 1 180 ? 10.704 7.804 -7.294 1.00 91.56 180 ARG A N 1
ATOM 1430 C CA . ARG A 1 180 ? 11.489 8.942 -7.814 1.00 91.56 180 ARG A CA 1
ATOM 1431 C C . ARG A 1 180 ? 11.111 9.286 -9.257 1.00 91.56 180 ARG A C 1
ATOM 1433 O O . ARG A 1 180 ? 10.995 10.457 -9.594 1.00 91.56 180 ARG A O 1
ATOM 1440 N N . SER A 1 181 ? 10.869 8.275 -10.096 1.00 92.25 181 SER A N 1
ATOM 1441 C CA . SER A 1 181 ? 10.423 8.486 -11.483 1.00 92.25 181 SER A CA 1
ATOM 1442 C C . SER A 1 181 ? 8.969 8.966 -11.609 1.00 92.25 181 SER A C 1
ATOM 1444 O O . SER A 1 181 ? 8.591 9.481 -12.656 1.00 92.25 181 SER A O 1
ATOM 1446 N N . CYS A 1 182 ? 8.162 8.851 -10.549 1.00 91.12 182 CYS A N 1
ATOM 1447 C CA . CYS A 1 182 ? 6.781 9.340 -10.490 1.00 91.12 182 CYS A CA 1
ATOM 1448 C C . CYS A 1 182 ? 6.725 10.820 -10.066 1.00 91.12 182 CYS A C 1
ATOM 1450 O O . CYS A 1 182 ? 6.068 11.178 -9.085 1.00 91.12 182 CYS A O 1
ATOM 1452 N N . ASN A 1 183 ? 7.449 11.678 -10.794 1.00 87.25 183 ASN A N 1
ATOM 1453 C CA . ASN A 1 183 ? 7.538 13.122 -10.541 1.00 87.25 183 ASN A CA 1
ATOM 1454 C C . ASN A 1 183 ? 7.947 13.457 -9.095 1.00 87.25 183 ASN A C 1
ATOM 1456 O O . ASN A 1 183 ? 7.270 14.241 -8.430 1.00 87.25 183 ASN A O 1
ATOM 1460 N N . ASP A 1 184 ? 9.017 12.831 -8.587 1.00 87.69 184 ASP A N 1
ATOM 1461 C CA . ASP A 1 184 ? 9.490 13.001 -7.205 1.00 87.69 184 ASP A CA 1
ATOM 1462 C C . ASP A 1 184 ? 8.371 12.843 -6.158 1.00 87.69 184 ASP A C 1
ATOM 1464 O O . ASP A 1 184 ? 8.192 13.695 -5.283 1.00 87.69 184 ASP A O 1
ATOM 1468 N N . PHE A 1 185 ? 7.615 11.743 -6.249 1.00 94.44 185 PHE A N 1
ATOM 1469 C CA . PHE A 1 185 ? 6.427 11.460 -5.435 1.00 94.44 185 PHE A CA 1
ATOM 1470 C C . PHE A 1 185 ? 6.581 11.853 -3.956 1.00 94.44 185 PHE A C 1
ATOM 1472 O O . PHE A 1 185 ? 5.834 12.683 -3.446 1.00 94.44 185 PHE A O 1
ATOM 1479 N N . LEU A 1 186 ? 7.605 11.329 -3.271 1.00 94.44 186 LEU A N 1
ATOM 1480 C CA . LEU A 1 186 ? 7.802 11.577 -1.837 1.00 94.44 186 LEU A CA 1
ATOM 1481 C C . LEU A 1 186 ? 8.040 13.053 -1.513 1.00 94.44 186 LEU A C 1
ATOM 1483 O O . LEU A 1 186 ? 7.589 13.532 -0.480 1.00 94.44 186 LEU A O 1
ATOM 1487 N N . VAL A 1 187 ? 8.724 13.774 -2.399 1.00 91.69 187 VAL A N 1
ATOM 1488 C CA . VAL A 1 187 ? 9.033 15.190 -2.203 1.00 91.69 187 VAL A CA 1
ATOM 1489 C C . VAL A 1 187 ? 7.771 16.038 -2.333 1.00 91.69 187 VAL A C 1
ATOM 1491 O O . VAL A 1 187 ? 7.544 16.919 -1.510 1.00 91.69 187 VAL A O 1
ATOM 1494 N N . ARG A 1 188 ? 6.930 15.751 -3.336 1.00 91.94 188 ARG A N 1
ATOM 1495 C CA . ARG A 1 188 ? 5.637 16.432 -3.506 1.00 91.94 188 ARG A CA 1
ATOM 1496 C C . ARG A 1 188 ? 4.727 16.208 -2.306 1.00 91.94 188 ARG A C 1
ATOM 1498 O O . ARG A 1 188 ? 4.171 17.160 -1.782 1.00 91.94 188 ARG A O 1
ATOM 1505 N N . HIS A 1 189 ? 4.621 14.964 -1.849 1.00 93.25 189 HIS A N 1
ATOM 1506 C CA . HIS A 1 189 ? 3.766 14.616 -0.717 1.00 93.25 189 HIS A CA 1
ATOM 1507 C C . HIS A 1 189 ? 4.265 15.242 0.588 1.00 93.25 189 HIS A C 1
ATOM 1509 O O . HIS A 1 189 ? 3.463 15.712 1.389 1.00 93.25 189 HIS A O 1
ATOM 1515 N N . LEU A 1 190 ? 5.586 15.287 0.788 1.00 91.56 190 LEU A N 1
ATOM 1516 C CA . LEU A 1 190 ? 6.197 15.922 1.953 1.00 91.56 190 LEU A CA 1
ATOM 1517 C C . LEU A 1 190 ? 5.942 17.436 1.990 1.00 91.56 190 LEU A C 1
ATOM 1519 O O . LEU A 1 190 ? 5.713 17.981 3.064 1.00 91.56 190 LEU A O 1
ATOM 1523 N N . ALA A 1 191 ? 5.943 18.100 0.831 1.00 89.56 191 ALA A N 1
ATOM 1524 C CA . ALA A 1 191 ? 5.671 19.533 0.723 1.00 89.56 191 ALA A CA 1
ATOM 1525 C C . ALA A 1 191 ? 4.218 19.917 1.064 1.00 89.56 191 ALA A C 1
ATOM 1527 O O . ALA A 1 191 ? 3.943 21.088 1.299 1.00 89.56 191 ALA A O 1
ATOM 1528 N N . CYS A 1 192 ? 3.298 18.949 1.100 1.00 88.06 192 CYS A N 1
ATOM 1529 C CA . CYS A 1 192 ? 1.892 19.164 1.448 1.00 88.06 192 CYS A CA 1
ATOM 1530 C C . CYS A 1 192 ? 1.582 18.899 2.929 1.00 88.06 192 CYS A C 1
ATOM 1532 O O . CYS A 1 192 ? 0.414 18.900 3.311 1.00 88.06 192 CYS A O 1
ATOM 1534 N N . LEU A 1 193 ? 2.596 18.623 3.753 1.00 88.38 193 LEU A N 1
ATOM 1535 C CA . LEU A 1 193 ? 2.424 18.518 5.198 1.00 88.38 193 LEU A CA 1
ATOM 1536 C C . LEU A 1 193 ? 2.322 19.915 5.844 1.00 88.38 193 LEU A C 1
ATOM 1538 O O . LEU A 1 193 ? 2.986 20.840 5.377 1.00 88.38 193 LEU A O 1
ATOM 1542 N N . PRO A 1 194 ? 1.570 20.069 6.952 1.00 87.44 194 PRO A N 1
ATOM 1543 C CA . PRO A 1 194 ? 0.711 19.067 7.591 1.00 87.44 194 PRO A CA 1
ATOM 1544 C C . PRO A 1 194 ? -0.594 18.829 6.812 1.00 87.44 194 PRO A C 1
ATOM 1546 O O . PRO A 1 194 ? -1.148 19.739 6.200 1.00 87.44 194 PRO A O 1
ATOM 1549 N N . PHE A 1 195 ? -1.110 17.599 6.864 1.00 86.12 195 PHE A N 1
ATOM 1550 C CA . PHE A 1 195 ? -2.443 17.305 6.341 1.00 86.12 195 PHE A CA 1
ATOM 1551 C C . PHE A 1 195 ? -3.507 17.824 7.313 1.00 86.12 195 PHE A C 1
ATOM 1553 O O . PHE A 1 195 ? -3.454 17.512 8.502 1.00 86.12 195 PHE A O 1
ATOM 1560 N N . SER A 1 196 ? -4.464 18.585 6.781 1.00 73.62 196 SER A N 1
ATOM 1561 C CA . SER A 1 196 ? -5.577 19.174 7.530 1.00 73.62 196 SER A CA 1
ATOM 1562 C C . SER A 1 196 ? -6.904 18.786 6.882 1.00 73.62 196 SER A C 1
ATOM 1564 O O . SER A 1 196 ? -7.167 19.147 5.734 1.00 73.62 196 SER A O 1
ATOM 1566 N N . GLY A 1 197 ? -7.740 18.060 7.609 1.00 72.06 197 GLY A N 1
ATOM 1567 C CA . GLY A 1 197 ? -9.049 17.598 7.168 1.00 72.06 197 GLY A CA 1
ATOM 1568 C C . GLY A 1 197 ? -9.898 17.093 8.333 1.00 72.06 197 GLY A C 1
ATOM 1569 O O . GLY A 1 197 ? -9.617 17.349 9.503 1.00 72.06 197 GLY A O 1
ATOM 1570 N N . THR A 1 198 ? -11.008 16.428 8.006 1.00 69.06 198 THR A N 1
ATOM 1571 C CA . THR A 1 198 ? -12.099 16.169 8.962 1.00 69.06 198 THR A CA 1
ATOM 1572 C C . THR A 1 198 ? -11.789 15.060 9.967 1.00 69.06 198 THR A C 1
ATOM 1574 O O . THR A 1 198 ? -12.210 15.141 11.118 1.00 69.06 198 THR A O 1
ATOM 1577 N N . ASN A 1 199 ? -11.032 14.032 9.567 1.00 77.19 199 ASN A N 1
ATOM 1578 C CA . ASN A 1 199 ? -10.659 12.913 10.434 1.00 77.19 199 ASN A CA 1
ATOM 1579 C C . ASN A 1 199 ? -9.196 13.026 10.883 1.00 77.19 199 ASN A C 1
ATOM 1581 O O . ASN A 1 199 ? -8.286 12.474 10.259 1.00 77.19 199 ASN A O 1
ATOM 1585 N N . ARG A 1 200 ? -8.993 13.708 12.014 1.00 79.00 200 ARG A N 1
ATOM 1586 C CA . ARG A 1 200 ? -7.666 13.974 12.587 1.00 79.00 200 ARG A CA 1
ATOM 1587 C C . ARG A 1 200 ? -6.842 12.702 12.829 1.00 79.00 200 ARG A C 1
ATOM 1589 O O . ARG A 1 200 ? -5.635 12.720 12.608 1.00 79.00 200 ARG A O 1
ATOM 1596 N N . VAL A 1 201 ? -7.462 11.601 13.260 1.00 83.00 201 VAL A N 1
ATOM 1597 C CA . VAL A 1 201 ? -6.747 10.348 13.576 1.00 83.00 201 VAL A CA 1
ATOM 1598 C C . VAL A 1 201 ? -6.183 9.713 12.307 1.00 83.00 201 VAL A C 1
ATOM 1600 O O . VAL A 1 201 ? -4.987 9.425 12.233 1.00 83.00 201 VAL A O 1
ATOM 1603 N N . SER A 1 202 ? -7.016 9.545 11.277 1.00 84.38 202 SER A N 1
ATOM 1604 C CA . SER A 1 202 ? -6.552 8.982 10.008 1.00 84.38 202 SER A CA 1
ATOM 1605 C C . SER A 1 202 ? -5.501 9.861 9.340 1.00 84.38 202 SER A C 1
ATOM 1607 O O . SER A 1 202 ? -4.561 9.336 8.752 1.00 84.38 202 SER A O 1
ATOM 1609 N N . GLU A 1 203 ? -5.591 11.183 9.459 1.00 86.06 203 GLU A N 1
ATOM 1610 C CA . GLU A 1 203 ? -4.585 12.090 8.901 1.00 86.06 203 GLU A CA 1
ATOM 1611 C C . GLU A 1 203 ? -3.247 12.028 9.631 1.00 86.06 203 GLU A C 1
ATOM 1613 O O . GLU A 1 203 ? -2.206 11.941 8.980 1.00 86.06 203 GLU A O 1
ATOM 1618 N N . LEU A 1 204 ? -3.254 11.977 10.966 1.00 88.38 204 LEU A N 1
ATOM 1619 C CA . LEU A 1 204 ? -2.042 11.724 11.750 1.00 88.38 204 LEU A CA 1
ATOM 1620 C C . LEU A 1 204 ? -1.377 10.407 11.331 1.00 88.38 204 LEU A C 1
ATOM 1622 O O . LEU A 1 204 ? -0.155 10.350 11.155 1.00 88.38 204 LEU A O 1
ATOM 1626 N N . ASN A 1 205 ? -2.173 9.362 11.096 1.00 90.56 205 ASN A N 1
ATOM 1627 C CA . ASN A 1 205 ? -1.670 8.086 10.599 1.00 90.56 205 ASN A CA 1
ATOM 1628 C C . ASN A 1 205 ? -1.112 8.200 9.171 1.00 90.56 205 ASN A C 1
ATOM 1630 O O . ASN A 1 205 ? -0.023 7.688 8.909 1.00 90.56 205 ASN A O 1
ATOM 1634 N N . GLN A 1 206 ? -1.796 8.896 8.254 1.00 92.75 206 GLN A N 1
ATOM 1635 C CA . GLN A 1 206 ? -1.300 9.165 6.895 1.00 92.75 206 GLN A CA 1
ATOM 1636 C C . GLN A 1 206 ? 0.069 9.859 6.930 1.00 92.75 206 GLN A C 1
ATOM 1638 O O . GLN A 1 206 ? 1.019 9.378 6.307 1.00 92.75 206 GLN A O 1
ATOM 1643 N N . MET A 1 207 ? 0.193 10.942 7.708 1.00 92.31 207 MET A N 1
ATOM 1644 C CA . MET A 1 207 ? 1.453 11.671 7.886 1.00 92.31 207 MET A CA 1
ATOM 1645 C C . MET A 1 207 ? 2.537 10.767 8.476 1.00 92.31 207 MET A C 1
ATOM 1647 O O . MET A 1 207 ? 3.664 10.744 7.984 1.00 92.31 207 MET A O 1
ATOM 1651 N N . SER A 1 208 ? 2.193 9.953 9.475 1.00 92.94 208 SER A N 1
ATOM 1652 C CA . SER A 1 208 ? 3.125 9.017 10.106 1.00 92.94 208 SER A CA 1
ATOM 1653 C C . SER A 1 208 ? 3.675 7.983 9.119 1.00 92.94 208 SER A C 1
ATOM 1655 O O . SER A 1 208 ? 4.881 7.732 9.092 1.00 92.94 208 SER A O 1
ATOM 1657 N N . TRP A 1 209 ? 2.824 7.380 8.285 1.00 96.69 209 TRP A N 1
ATOM 1658 C CA . TRP A 1 209 ? 3.256 6.411 7.271 1.00 96.69 209 TRP A CA 1
ATOM 1659 C C . TRP A 1 209 ? 4.105 7.055 6.169 1.00 96.69 209 TRP A C 1
ATOM 1661 O O . TRP A 1 209 ? 5.115 6.473 5.751 1.00 96.69 209 TRP A O 1
ATOM 1671 N N . LEU A 1 210 ? 3.753 8.270 5.741 1.00 96.25 210 LEU A N 1
ATOM 1672 C CA . LEU A 1 210 ? 4.555 9.044 4.797 1.00 96.25 210 LEU A CA 1
ATOM 1673 C C . LEU A 1 210 ? 5.942 9.356 5.375 1.00 96.25 210 LEU A C 1
ATOM 1675 O O . LEU A 1 210 ? 6.946 9.031 4.743 1.00 96.25 210 LEU A O 1
ATOM 1679 N N . LEU A 1 211 ? 6.017 9.904 6.591 1.00 94.81 211 LEU A N 1
ATOM 1680 C CA . LEU A 1 211 ? 7.280 10.239 7.257 1.00 94.81 211 LEU A CA 1
ATOM 1681 C C . LEU A 1 211 ? 8.166 9.006 7.462 1.00 94.81 211 LEU A C 1
ATOM 1683 O O . LEU A 1 211 ? 9.370 9.069 7.216 1.00 94.81 211 LEU A O 1
ATOM 1687 N N . LYS A 1 212 ? 7.584 7.857 7.829 1.00 95.88 212 LYS A N 1
ATOM 1688 C CA . LYS A 1 212 ? 8.318 6.582 7.904 1.00 95.88 212 LYS A CA 1
ATOM 1689 C C . LYS A 1 212 ? 8.918 6.182 6.552 1.00 95.88 212 LYS A C 1
ATOM 1691 O O . LYS A 1 212 ? 10.051 5.707 6.501 1.00 95.88 212 LYS A O 1
ATOM 1696 N N . THR A 1 213 ? 8.187 6.389 5.459 1.00 96.62 213 THR A N 1
ATOM 1697 C CA . THR A 1 213 ? 8.674 6.104 4.100 1.00 96.62 213 THR A CA 1
ATOM 1698 C C . THR A 1 213 ? 9.785 7.075 3.688 1.00 96.62 213 THR A C 1
ATOM 1700 O O . THR A 1 213 ? 10.818 6.647 3.174 1.00 96.62 213 THR A O 1
ATOM 1703 N N . VAL A 1 214 ? 9.624 8.368 3.985 1.00 95.38 214 VAL A N 1
ATOM 1704 C CA . VAL A 1 214 ? 10.644 9.405 3.753 1.00 95.38 214 VAL A CA 1
ATOM 1705 C C . VAL A 1 214 ? 11.916 9.120 4.555 1.00 95.38 214 VAL A C 1
ATOM 1707 O O . VAL A 1 214 ? 13.013 9.268 4.025 1.00 95.38 214 VAL A O 1
ATOM 1710 N N . ALA A 1 215 ? 11.806 8.640 5.796 1.00 94.88 215 ALA A N 1
ATOM 1711 C CA . ALA A 1 215 ? 12.962 8.276 6.615 1.00 94.88 215 ALA A CA 1
ATOM 1712 C C . ALA A 1 215 ? 13.795 7.140 5.990 1.00 94.88 215 ALA A C 1
ATOM 1714 O O . ALA A 1 215 ? 15.029 7.192 5.999 1.00 94.88 215 ALA A O 1
ATOM 1715 N N . ILE A 1 216 ? 13.136 6.134 5.402 1.00 94.62 216 ILE A N 1
ATOM 1716 C CA . ILE A 1 216 ? 13.819 5.067 4.654 1.00 94.62 216 ILE A CA 1
ATOM 1717 C C . ILE A 1 216 ? 14.543 5.655 3.437 1.00 94.62 216 ILE A C 1
ATOM 1719 O O . ILE A 1 216 ? 15.714 5.345 3.202 1.00 94.62 216 ILE A O 1
ATOM 1723 N N . GLU A 1 217 ? 13.875 6.532 2.689 1.00 93.69 217 GLU A N 1
ATOM 1724 C CA . GLU A 1 217 ? 14.448 7.180 1.509 1.00 93.69 217 GLU A CA 1
ATOM 1725 C C . GLU A 1 217 ? 15.663 8.057 1.857 1.00 93.69 217 GLU A C 1
ATOM 1727 O O . GLU A 1 217 ? 16.703 7.960 1.203 1.00 93.69 217 GLU A O 1
ATOM 1732 N N . LEU A 1 218 ? 15.592 8.850 2.929 1.00 91.38 218 LEU A N 1
ATOM 1733 C CA . LEU A 1 218 ? 16.707 9.657 3.440 1.00 91.38 218 LEU A CA 1
ATOM 1734 C C . LEU A 1 218 ? 17.928 8.793 3.780 1.00 91.38 218 LEU A C 1
ATOM 1736 O O . LEU A 1 218 ? 19.058 9.095 3.381 1.00 91.38 218 LEU A O 1
ATOM 1740 N N . ARG A 1 219 ? 17.713 7.673 4.480 1.00 92.12 219 ARG A N 1
ATOM 1741 C CA . ARG A 1 219 ? 18.789 6.727 4.803 1.00 92.12 219 ARG A CA 1
ATOM 1742 C C . ARG A 1 219 ? 19.429 6.148 3.541 1.00 92.12 219 ARG A C 1
ATOM 1744 O O . ARG A 1 219 ? 20.646 6.046 3.459 1.00 92.12 219 ARG A O 1
ATOM 1751 N N . LEU A 1 220 ? 18.641 5.762 2.545 1.00 89.56 220 LEU A N 1
ATOM 1752 C CA . LEU A 1 220 ? 19.186 5.132 1.341 1.00 89.56 220 LEU A CA 1
ATOM 1753 C C . LEU A 1 220 ? 19.874 6.131 0.408 1.00 89.56 220 LEU A C 1
ATOM 1755 O O . LEU A 1 220 ? 20.900 5.805 -0.186 1.00 89.56 220 LEU A O 1
ATOM 1759 N N . THR A 1 221 ? 19.342 7.344 0.282 1.00 86.88 221 THR A N 1
ATOM 1760 C CA . THR A 1 221 ? 19.931 8.392 -0.564 1.00 86.88 221 THR A CA 1
ATOM 1761 C C . THR A 1 221 ? 21.209 8.970 0.021 1.00 86.88 221 THR A C 1
ATOM 1763 O O . THR A 1 221 ? 22.139 9.239 -0.742 1.00 86.88 221 THR A O 1
ATOM 1766 N N . SER A 1 222 ? 21.306 9.066 1.351 1.00 85.88 222 SER A N 1
ATOM 1767 C CA . SER A 1 222 ? 22.566 9.387 2.033 1.00 85.88 222 SER A CA 1
ATOM 1768 C C . SER A 1 222 ? 23.629 8.310 1.808 1.00 85.88 222 SER A C 1
ATOM 1770 O O . SER A 1 222 ? 24.752 8.645 1.445 1.00 85.88 222 SER A O 1
ATOM 1772 N N . MET A 1 223 ? 23.275 7.022 1.894 1.00 85.81 223 MET A N 1
ATOM 1773 C CA . MET A 1 223 ? 24.217 5.931 1.601 1.00 85.81 223 MET A CA 1
ATOM 1774 C C . MET A 1 223 ? 24.636 5.868 0.122 1.00 85.81 223 MET A C 1
ATOM 1776 O O . MET A 1 223 ? 25.758 5.471 -0.179 1.00 85.81 223 MET A O 1
ATOM 1780 N N . LYS A 1 224 ? 23.747 6.244 -0.808 1.00 82.56 224 LYS A N 1
ATOM 1781 C CA . LYS A 1 224 ? 23.997 6.228 -2.263 1.00 82.56 224 LYS A CA 1
ATOM 1782 C C . LYS A 1 224 ? 24.565 7.547 -2.812 1.00 82.56 224 LYS A C 1
ATOM 1784 O O . LYS A 1 224 ? 24.697 7.675 -4.027 1.00 82.56 224 LYS A O 1
ATOM 1789 N N . CYS A 1 225 ? 24.892 8.519 -1.955 1.00 65.38 225 CYS A N 1
ATOM 1790 C CA . CYS A 1 225 ? 25.434 9.829 -2.341 1.00 65.38 225 CYS A CA 1
ATOM 1791 C C . CYS A 1 225 ? 24.566 10.605 -3.357 1.00 65.38 225 CYS A C 1
ATOM 1793 O O . CYS A 1 225 ? 25.083 11.368 -4.179 1.00 65.38 225 CYS A O 1
ATOM 1795 N N . LEU A 1 226 ? 23.237 10.460 -3.299 1.00 76.69 226 LEU A N 1
ATOM 1796 C CA . LEU A 1 226 ? 22.299 11.225 -4.132 1.00 76.69 226 LEU A CA 1
ATOM 1797 C C . LEU A 1 226 ? 22.060 12.621 -3.532 1.00 76.69 226 LEU A C 1
ATOM 1799 O O . LEU A 1 226 ? 20.961 12.948 -3.084 1.00 76.69 226 LEU A O 1
ATOM 1803 N N . HIS A 1 227 ? 23.115 13.440 -3.517 1.00 78.12 227 HIS A N 1
ATOM 1804 C CA . HIS A 1 227 ? 23.196 14.702 -2.773 1.00 78.12 227 HIS A CA 1
ATOM 1805 C C . HIS A 1 227 ? 22.057 15.683 -3.083 1.00 78.12 227 HIS A C 1
ATOM 1807 O O . HIS A 1 227 ? 21.494 16.252 -2.155 1.00 78.12 227 HIS A O 1
ATOM 1813 N N . SER A 1 228 ? 21.670 15.858 -4.351 1.00 83.19 228 SER A N 1
ATOM 1814 C CA . SER A 1 228 ? 20.605 16.806 -4.722 1.00 83.19 228 SER A CA 1
ATOM 1815 C C . SER A 1 228 ? 19.225 16.381 -4.212 1.00 83.19 228 SER A C 1
ATOM 1817 O O . SER A 1 228 ? 18.455 17.219 -3.751 1.00 83.19 228 SER A O 1
ATOM 1819 N N . HIS A 1 229 ? 18.914 15.081 -4.261 1.00 83.25 229 HIS A N 1
ATOM 1820 C CA . HIS A 1 229 ? 17.634 14.559 -3.773 1.00 83.25 229 HIS A CA 1
ATOM 1821 C C . HIS A 1 229 ? 17.582 14.576 -2.242 1.00 83.25 229 HIS A C 1
ATOM 1823 O O . HIS A 1 229 ? 16.600 15.035 -1.662 1.00 83.25 229 HIS A O 1
ATOM 1829 N N . LEU A 1 230 ? 18.674 14.156 -1.593 1.00 84.88 230 LEU A N 1
ATOM 1830 C CA . LEU A 1 230 ? 18.828 14.237 -0.142 1.00 84.88 230 LEU A CA 1
ATOM 1831 C C . LEU A 1 230 ? 18.662 15.680 0.349 1.00 84.88 230 LEU A C 1
ATOM 1833 O O . LEU A 1 230 ? 17.893 15.928 1.272 1.00 84.88 230 LEU A O 1
ATOM 1837 N N . LYS A 1 231 ? 19.342 16.630 -0.305 1.00 85.19 231 LYS A N 1
ATOM 1838 C CA . LYS A 1 231 ? 19.257 18.055 0.015 1.00 85.19 231 LYS A CA 1
ATOM 1839 C C . LYS A 1 231 ? 17.815 18.553 -0.058 1.00 85.19 231 LYS A C 1
ATOM 1841 O O . LYS A 1 231 ? 17.358 19.141 0.908 1.00 85.19 231 LYS A O 1
ATOM 1846 N N . ARG A 1 232 ? 17.077 18.243 -1.129 1.00 86.75 232 ARG A N 1
ATOM 1847 C CA . ARG A 1 232 ? 15.678 18.675 -1.290 1.00 86.75 232 ARG A CA 1
ATOM 1848 C C . ARG A 1 232 ? 14.752 18.121 -0.199 1.00 86.75 232 ARG A C 1
ATOM 1850 O O . ARG A 1 232 ? 13.899 18.849 0.294 1.00 86.75 232 ARG A O 1
ATOM 1857 N N . LEU A 1 233 ? 14.921 16.855 0.197 1.00 86.12 233 LEU A N 1
ATOM 1858 C CA . LEU A 1 233 ? 14.143 16.261 1.293 1.00 86.12 233 LEU A CA 1
ATOM 1859 C C . LEU A 1 233 ? 14.469 16.908 2.648 1.00 86.12 233 LEU A C 1
ATOM 1861 O O . LEU A 1 233 ? 13.562 17.212 3.416 1.00 86.12 233 LEU A O 1
ATOM 1865 N N . VAL A 1 234 ? 15.754 17.133 2.938 1.00 86.88 234 VAL A N 1
ATOM 1866 C CA . VAL A 1 234 ? 16.193 17.782 4.185 1.00 86.88 234 VAL A CA 1
ATOM 1867 C C . VAL A 1 234 ? 15.753 19.241 4.228 1.00 86.88 234 VAL A C 1
ATOM 1869 O O . VAL A 1 234 ? 15.287 19.696 5.269 1.00 86.88 234 VAL A O 1
ATOM 1872 N N . GLU A 1 235 ? 15.854 19.963 3.112 1.00 87.62 235 GLU A N 1
ATOM 1873 C CA . GLU A 1 235 ? 15.360 21.333 2.990 1.00 87.62 235 GLU A CA 1
ATOM 1874 C C . GLU A 1 235 ? 13.874 21.384 3.330 1.00 87.62 235 GLU A C 1
ATOM 1876 O O . GLU A 1 235 ? 13.521 22.099 4.248 1.00 87.62 235 GLU A O 1
ATOM 1881 N N . LEU A 1 236 ? 13.012 20.550 2.745 1.00 86.19 236 LEU A N 1
ATOM 1882 C CA . LEU A 1 236 ? 11.585 20.561 3.100 1.00 86.19 236 LEU A CA 1
ATOM 1883 C C . LEU A 1 236 ? 11.297 20.280 4.585 1.00 86.19 236 LEU A C 1
ATOM 1885 O O . LEU A 1 236 ? 10.370 20.859 5.144 1.00 86.19 236 LEU A O 1
ATOM 1889 N N . LEU A 1 237 ? 12.081 19.416 5.237 1.00 85.75 237 LEU A N 1
ATOM 1890 C CA . LEU A 1 237 ? 11.910 19.110 6.664 1.00 85.75 237 LEU A CA 1
ATOM 1891 C C . LEU A 1 237 ? 12.380 20.242 7.588 1.00 85.75 237 LEU A C 1
ATOM 1893 O O . LEU A 1 237 ? 11.853 20.398 8.690 1.00 85.75 237 LEU A O 1
ATOM 1897 N N . THR A 1 238 ? 13.404 20.983 7.162 1.00 82.50 238 THR A N 1
ATOM 1898 C CA . THR A 1 238 ? 14.098 21.998 7.973 1.00 82.50 238 THR A CA 1
ATOM 1899 C C . THR A 1 238 ? 13.728 23.428 7.600 1.00 82.50 238 THR A C 1
ATOM 1901 O O . THR A 1 238 ? 14.010 24.347 8.365 1.00 82.50 238 THR A O 1
ATOM 1904 N N . GLN A 1 239 ? 13.107 23.628 6.440 1.00 72.44 239 GLN A N 1
ATOM 1905 C CA . GLN A 1 239 ? 12.773 24.941 5.928 1.00 72.44 239 GLN A CA 1
ATOM 1906 C C . GLN A 1 239 ? 11.629 25.528 6.744 1.00 72.44 239 GLN A C 1
ATOM 1908 O O . GLN A 1 239 ? 10.562 24.933 6.897 1.00 72.44 239 GLN A O 1
ATOM 1913 N N . GLU A 1 240 ? 11.900 26.724 7.245 1.00 59.97 240 GLU A N 1
ATOM 1914 C CA . GLU A 1 240 ? 10.948 27.667 7.805 1.00 59.97 240 GLU A CA 1
ATOM 1915 C C . GLU A 1 240 ? 9.820 27.933 6.796 1.00 59.97 240 GLU A C 1
ATOM 1917 O O . GLU A 1 240 ? 10.035 28.604 5.781 1.00 59.97 240 GLU A O 1
ATOM 1922 N N . GLN A 1 241 ? 8.631 27.385 7.049 1.00 54.75 241 GLN A N 1
ATOM 1923 C CA . GLN A 1 241 ? 7.457 27.646 6.217 1.00 54.75 241 GLN A CA 1
ATOM 1924 C C . GLN A 1 241 ? 6.798 28.948 6.688 1.00 54.75 241 GLN A C 1
ATOM 1926 O O . GLN A 1 241 ? 6.608 29.160 7.885 1.00 54.75 241 GLN A O 1
ATOM 1931 N N . VAL A 1 242 ? 6.457 29.839 5.754 1.00 47.41 242 VAL A N 1
ATOM 1932 C CA . VAL A 1 242 ? 5.612 31.002 6.059 1.00 47.41 242 VAL A CA 1
ATOM 1933 C C . VAL A 1 242 ? 4.179 30.489 6.128 1.00 47.41 242 VAL A C 1
ATOM 1935 O O . VAL A 1 242 ? 3.651 29.997 5.132 1.00 47.41 242 VAL A O 1
ATOM 1938 N N . SER A 1 243 ? 3.558 30.559 7.303 1.00 41.78 243 SER A N 1
ATOM 1939 C CA . SER A 1 243 ? 2.140 30.251 7.476 1.00 41.78 243 SER A CA 1
ATOM 1940 C C . SER A 1 243 ? 1.315 31.205 6.610 1.00 41.78 243 SER A C 1
ATOM 1942 O O . SER A 1 243 ? 1.187 32.384 6.937 1.00 41.78 243 SER A O 1
ATOM 1944 N N . HIS A 1 244 ? 0.765 30.720 5.496 1.00 38.50 244 HIS A N 1
ATOM 1945 C CA . HIS A 1 244 ? -0.247 31.463 4.755 1.00 38.50 244 HIS A CA 1
ATOM 1946 C C . HIS A 1 244 ? -1.543 31.439 5.571 1.00 38.50 244 HIS A C 1
ATOM 1948 O O . HIS A 1 244 ? -2.360 30.532 5.436 1.00 38.50 244 HIS A O 1
ATOM 1954 N N . GLU A 1 245 ? -1.734 32.439 6.433 1.00 31.77 245 GLU A N 1
ATOM 1955 C CA . GLU A 1 245 ? -3.086 32.844 6.806 1.00 31.77 245 GLU A CA 1
ATOM 1956 C C . GLU A 1 245 ? -3.841 33.176 5.511 1.00 31.77 245 GLU A C 1
ATOM 1958 O O . GLU A 1 245 ? -3.297 33.818 4.607 1.00 31.77 245 GLU A O 1
ATOM 1963 N N . HIS A 1 246 ? -5.078 32.690 5.398 1.00 32.16 246 HIS A N 1
ATOM 1964 C CA . HIS A 1 246 ? -5.975 32.994 4.290 1.00 32.16 246 HIS A CA 1
ATOM 1965 C C . HIS A 1 246 ? -6.052 34.510 4.079 1.00 32.16 246 HIS A C 1
ATOM 1967 O O . HIS A 1 246 ? -6.725 35.223 4.822 1.00 32.16 246 HIS A O 1
ATOM 1973 N N . VAL A 1 247 ? -5.378 35.008 3.042 1.00 31.38 247 VAL A N 1
ATOM 1974 C CA . VAL A 1 247 ? -5.606 36.361 2.546 1.00 31.38 247 VAL A CA 1
ATOM 1975 C C . VAL A 1 247 ? -7.003 36.348 1.941 1.00 31.38 247 VAL A C 1
ATOM 1977 O O . VAL A 1 247 ? -7.224 35.768 0.879 1.00 31.38 247 VAL A O 1
ATOM 1980 N N . ILE A 1 248 ? -7.958 36.953 2.646 1.00 34.09 248 ILE A N 1
ATOM 1981 C CA . ILE A 1 248 ? -9.225 37.371 2.053 1.00 34.09 248 ILE A CA 1
ATOM 1982 C C . ILE A 1 248 ? -8.839 38.327 0.923 1.00 34.09 248 ILE A C 1
ATOM 1984 O O . ILE A 1 248 ? -8.320 39.415 1.172 1.00 34.09 248 ILE A O 1
ATOM 1988 N N . ILE A 1 249 ? -8.997 37.875 -0.319 1.00 36.75 249 ILE A N 1
ATOM 1989 C CA . ILE A 1 249 ? -8.781 38.707 -1.498 1.00 36.75 249 ILE A CA 1
ATOM 1990 C C . ILE A 1 249 ? -9.923 39.721 -1.505 1.00 36.75 249 ILE A C 1
ATOM 1992 O O . ILE A 1 249 ? -11.061 39.374 -1.808 1.00 36.75 249 ILE A O 1
ATOM 1996 N N . ASP A 1 250 ? -9.620 40.960 -1.128 1.00 30.70 250 ASP A N 1
ATOM 1997 C CA . ASP A 1 250 ? -10.504 42.090 -1.384 1.00 30.70 250 ASP A CA 1
ATOM 1998 C C . ASP A 1 250 ? -10.511 42.339 -2.903 1.00 30.70 250 ASP A C 1
ATOM 2000 O O . ASP A 1 250 ? -9.467 42.581 -3.515 1.00 30.70 250 ASP A O 1
ATOM 2004 N N . GLU A 1 251 ? -11.681 42.214 -3.532 1.00 36.97 251 GLU A N 1
ATOM 2005 C CA . GLU A 1 251 ? -11.918 42.272 -4.988 1.00 36.97 251 GLU A CA 1
ATOM 2006 C C . GLU A 1 251 ? -11.698 43.669 -5.614 1.00 36.97 251 GLU A C 1
ATOM 2008 O O . GLU A 1 251 ? -12.229 43.991 -6.675 1.00 36.97 251 GLU A O 1
ATOM 2013 N N . SER A 1 252 ? -10.897 44.533 -4.996 1.00 34.84 252 SER A N 1
ATOM 2014 C CA . SER A 1 252 ? -10.747 45.936 -5.394 1.00 34.84 252 SER A CA 1
ATOM 2015 C C . SER A 1 252 ? -9.498 46.235 -6.244 1.00 34.84 252 SER A C 1
ATOM 2017 O O . SER A 1 252 ? -9.334 47.360 -6.713 1.00 34.84 252 SER A O 1
ATOM 2019 N N . ALA A 1 253 ? -8.644 45.246 -6.537 1.00 40.62 253 ALA A N 1
ATOM 2020 C CA . ALA A 1 253 ? -7.362 45.457 -7.231 1.00 40.62 253 ALA A CA 1
ATOM 2021 C C . ALA A 1 253 ? -7.285 44.897 -8.671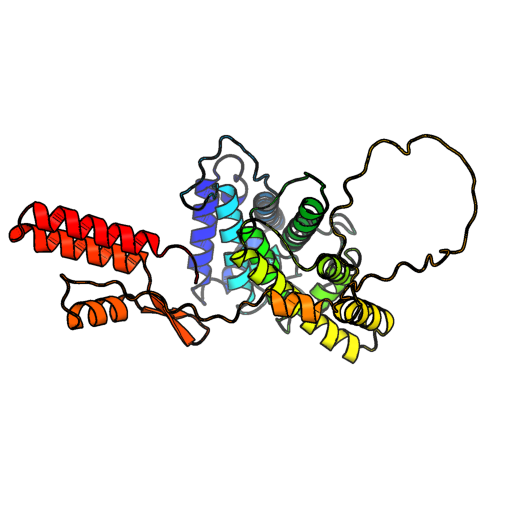 1.00 40.62 253 ALA A C 1
ATOM 2023 O O . ALA A 1 253 ? -6.219 44.480 -9.119 1.00 40.62 253 ALA A O 1
ATOM 2024 N N . GLN A 1 254 ? -8.390 44.888 -9.427 1.00 44.62 254 GLN A N 1
ATOM 2025 C CA . GLN A 1 254 ? -8.411 44.425 -10.832 1.00 44.62 254 GLN A CA 1
ATOM 2026 C C . GLN A 1 254 ? -8.067 45.489 -11.893 1.00 44.62 254 GLN A C 1
ATOM 2028 O O . GLN A 1 254 ? -8.286 45.265 -13.082 1.00 44.62 254 GLN A O 1
ATOM 2033 N N . LEU A 1 255 ? -7.496 46.638 -11.535 1.00 44.62 255 LEU A N 1
ATOM 2034 C CA . LEU A 1 255 ? -7.176 47.680 -12.516 1.00 44.62 255 LEU A CA 1
ATOM 2035 C C . LEU A 1 255 ? -5.728 48.154 -12.378 1.00 44.62 255 LEU A C 1
ATOM 2037 O O . LEU A 1 255 ? -5.346 48.643 -11.320 1.00 44.62 255 LEU A O 1
ATOM 2041 N N . LEU A 1 256 ? -5.004 48.085 -13.511 1.00 37.16 256 LEU A N 1
ATOM 2042 C CA . LEU A 1 256 ? -3.595 48.440 -13.795 1.00 37.16 256 LEU A CA 1
ATOM 2043 C C . LEU A 1 256 ? -2.643 47.234 -13.647 1.00 37.16 256 LEU A C 1
ATOM 2045 O O . LEU A 1 256 ? -2.488 46.700 -12.564 1.00 37.16 256 LEU A O 1
ATOM 2049 N N . GLY A 1 257 ? -1.924 46.726 -14.645 1.00 33.22 257 GLY A N 1
ATOM 2050 C CA . GLY A 1 257 ? -1.568 47.170 -15.989 1.00 33.22 257 GLY A CA 1
ATOM 2051 C C . GLY A 1 257 ? -0.345 46.334 -16.419 1.00 33.22 257 GLY A C 1
ATOM 2052 O O . GLY A 1 257 ? 0.472 45.952 -15.587 1.00 33.22 257 GLY A O 1
ATOM 2053 N N . LEU A 1 258 ? -0.257 45.994 -17.702 1.00 43.84 258 LEU A N 1
ATOM 2054 C CA . LEU A 1 258 ? 0.770 45.143 -18.319 1.00 43.84 258 LEU A CA 1
ATOM 2055 C C . LEU A 1 258 ? 2.209 45.676 -18.128 1.00 43.84 258 LEU A C 1
ATOM 2057 O O . LEU A 1 258 ? 2.461 46.823 -18.491 1.00 43.84 258 LEU A O 1
ATOM 2061 N N . SER A 1 259 ? 3.166 44.830 -17.718 1.00 32.62 259 SER A N 1
ATOM 2062 C CA . SER A 1 259 ? 4.555 44.857 -18.226 1.00 32.62 259 SER A CA 1
ATOM 2063 C C . SER A 1 259 ? 5.373 43.614 -17.833 1.00 32.62 259 SER A C 1
ATOM 2065 O O . SER A 1 259 ? 5.259 43.059 -16.742 1.00 32.62 259 SER A O 1
ATOM 2067 N N . GLU A 1 260 ? 6.190 43.167 -18.784 1.00 40.09 260 GLU A N 1
ATOM 2068 C CA . GLU A 1 260 ? 7.171 42.086 -18.688 1.00 40.09 260 GLU A CA 1
ATOM 2069 C C . GLU A 1 260 ? 8.408 42.471 -17.840 1.00 40.09 260 GLU A C 1
ATOM 2071 O O . GLU A 1 260 ? 8.712 43.647 -17.655 1.00 40.09 260 GLU A O 1
ATOM 2076 N N . TYR A 1 261 ? 9.183 41.439 -17.465 1.00 33.12 261 TYR A N 1
ATOM 2077 C CA . TYR A 1 261 ? 10.559 41.431 -16.922 1.00 33.12 261 TYR A CA 1
ATOM 2078 C C . TYR A 1 261 ? 10.767 41.504 -15.390 1.00 33.12 261 TYR A C 1
ATOM 2080 O O . TYR A 1 261 ? 10.841 42.554 -14.771 1.00 33.12 261 TYR A O 1
ATOM 2088 N N . ARG A 1 262 ? 11.016 40.313 -14.821 1.00 36.62 262 ARG A N 1
ATOM 2089 C CA . ARG A 1 262 ? 12.246 39.895 -14.106 1.00 36.62 262 ARG A CA 1
ATOM 2090 C C . ARG A 1 262 ? 12.877 40.843 -13.052 1.00 36.62 262 ARG A C 1
ATOM 2092 O O . ARG A 1 262 ? 13.501 41.839 -13.388 1.00 36.62 262 ARG A O 1
ATOM 2099 N N . ASN A 1 263 ? 12.949 40.297 -11.827 1.00 38.03 263 ASN A N 1
ATOM 2100 C CA . ASN A 1 263 ? 13.882 40.553 -10.709 1.00 38.03 263 ASN A CA 1
ATOM 2101 C C . ASN A 1 263 ? 13.702 41.818 -9.846 1.00 38.03 263 ASN A C 1
ATOM 2103 O O . ASN A 1 263 ? 14.287 42.853 -10.132 1.00 38.03 263 ASN A O 1
ATOM 2107 N N . GLN A 1 264 ? 13.061 41.641 -8.682 1.00 29.30 264 GLN A N 1
ATOM 2108 C CA . GLN A 1 264 ? 13.591 41.855 -7.313 1.00 29.30 264 GLN A CA 1
ATOM 2109 C C . GLN A 1 264 ? 12.402 41.957 -6.339 1.00 29.30 264 GLN A C 1
ATOM 2111 O O . GLN A 1 264 ? 11.543 42.810 -6.550 1.00 29.30 264 GLN A O 1
ATOM 2116 N N . PRO A 1 265 ? 12.321 41.169 -5.249 1.00 36.84 265 PRO A N 1
ATOM 2117 C CA . PRO A 1 265 ? 11.388 41.504 -4.188 1.00 36.84 265 PRO A CA 1
ATOM 2118 C C . PRO A 1 265 ? 11.975 42.670 -3.385 1.00 36.84 265 PRO A C 1
ATOM 2120 O O . PRO A 1 265 ? 12.929 42.516 -2.619 1.00 36.84 265 PRO A O 1
ATOM 2123 N N . PHE A 1 266 ? 11.392 43.850 -3.587 1.00 31.22 266 PHE A N 1
ATOM 2124 C CA . PHE A 1 266 ? 11.464 44.976 -2.664 1.00 31.22 266 PHE A CA 1
ATOM 2125 C C . PHE A 1 266 ? 11.036 44.468 -1.276 1.00 31.22 266 PHE A C 1
ATOM 2127 O O . PHE A 1 266 ? 9.878 44.111 -1.068 1.00 31.22 266 PHE A O 1
ATOM 2134 N N . ARG A 1 267 ? 11.971 44.373 -0.322 1.00 35.56 267 ARG A N 1
ATOM 2135 C CA . ARG A 1 267 ? 11.642 44.071 1.077 1.00 35.56 267 ARG A CA 1
ATOM 2136 C C . ARG A 1 267 ? 11.013 45.312 1.702 1.00 35.56 267 ARG A C 1
ATOM 2138 O O . ARG A 1 267 ? 11.722 46.194 2.180 1.00 35.56 267 ARG A O 1
ATOM 2145 N N . SER A 1 268 ? 9.687 45.370 1.726 1.00 34.00 268 SER A N 1
ATOM 2146 C CA . SER A 1 268 ? 8.976 46.236 2.660 1.00 34.00 268 SER A CA 1
ATOM 2147 C C . SER A 1 268 ? 9.190 45.695 4.073 1.00 34.00 268 SER A C 1
ATOM 2149 O O . SER A 1 268 ? 8.713 44.615 4.421 1.00 34.00 268 SER A O 1
ATOM 2151 N N . HIS A 1 269 ? 9.932 46.442 4.887 1.00 37.81 269 HIS A N 1
ATOM 2152 C CA . HIS A 1 269 ? 9.960 46.256 6.331 1.00 37.81 269 HIS A CA 1
ATOM 2153 C C . HIS A 1 269 ? 8.547 46.493 6.885 1.00 37.81 269 HIS A C 1
ATOM 2155 O O . HIS A 1 269 ? 8.102 47.632 7.025 1.00 37.81 269 HIS A O 1
ATOM 2161 N N . HIS A 1 270 ? 7.847 45.411 7.213 1.00 34.41 270 HIS A N 1
ATOM 2162 C CA . HIS A 1 270 ? 6.770 45.437 8.191 1.00 34.41 270 HIS A CA 1
ATOM 2163 C C . HIS A 1 270 ? 7.107 44.453 9.303 1.00 34.41 270 HIS A C 1
ATOM 2165 O O . HIS A 1 270 ? 7.222 43.247 9.110 1.00 34.41 270 HIS A O 1
ATOM 2171 N N . SER A 1 271 ? 7.360 45.025 10.473 1.00 38.03 271 SER A N 1
ATOM 2172 C CA . SER A 1 271 ? 7.583 44.338 11.729 1.00 38.03 271 SER A CA 1
ATOM 2173 C C . SER A 1 271 ? 6.266 43.759 12.238 1.00 38.03 271 SER A C 1
ATOM 2175 O O . SER A 1 271 ? 5.441 44.487 12.789 1.00 38.03 271 SER A O 1
ATOM 2177 N N . ARG A 1 272 ? 6.094 42.447 12.103 1.00 33.31 272 ARG A N 1
ATOM 2178 C CA . ARG A 1 272 ? 5.212 41.649 12.957 1.00 33.31 272 ARG A CA 1
ATOM 2179 C C . ARG A 1 272 ? 5.799 40.241 13.019 1.00 33.31 272 ARG A C 1
ATOM 2181 O O . ARG A 1 272 ? 6.264 39.723 12.014 1.00 33.31 272 ARG A O 1
ATOM 2188 N N . SER A 1 273 ? 5.900 39.701 14.227 1.00 35.56 273 SER A N 1
ATOM 2189 C CA . SER A 1 273 ? 6.525 38.413 14.539 1.00 35.56 273 SER A CA 1
ATOM 2190 C C . SER A 1 273 ? 5.784 37.257 13.856 1.00 35.56 273 SER A C 1
ATOM 2192 O O . SER A 1 273 ? 4.934 36.626 14.474 1.00 35.56 273 SER A O 1
ATOM 2194 N N . GLU A 1 274 ? 6.093 36.974 12.595 1.00 43.25 274 GLU A N 1
ATOM 2195 C CA . GLU A 1 274 ? 5.748 35.701 11.963 1.00 43.25 274 GLU A CA 1
ATOM 2196 C C . GLU A 1 274 ? 6.702 34.645 12.529 1.00 43.25 274 GLU A C 1
ATOM 2198 O O . GLU A 1 274 ? 7.895 34.632 12.213 1.00 43.25 274 GLU A O 1
ATOM 2203 N N . GLN A 1 275 ? 6.204 33.809 13.442 1.00 43.88 275 GLN A N 1
ATOM 2204 C CA . GLN A 1 275 ? 6.942 32.649 13.931 1.00 43.88 275 GLN A CA 1
ATOM 2205 C C . GLN A 1 275 ? 7.084 31.668 12.773 1.00 43.88 275 GLN A C 1
ATOM 2207 O O . GLN A 1 275 ? 6.172 30.921 12.437 1.00 43.88 275 GLN A O 1
ATOM 2212 N N . LYS A 1 276 ? 8.237 31.725 12.119 1.00 51.25 276 LYS A N 1
ATOM 2213 C CA . LYS A 1 276 ? 8.624 30.758 11.109 1.00 51.25 276 LYS A CA 1
ATOM 2214 C C . LYS A 1 276 ? 9.054 29.484 11.814 1.00 51.25 276 LYS A C 1
ATOM 2216 O O . LYS A 1 276 ? 10.125 29.439 12.413 1.00 51.25 276 LYS A O 1
ATOM 2221 N N . GLU A 1 277 ? 8.215 28.464 11.763 1.00 62.19 277 GLU A N 1
ATOM 2222 C CA . GLU A 1 277 ? 8.550 27.159 12.317 1.00 62.19 277 GLU A CA 1
ATOM 2223 C C . GLU A 1 277 ? 8.964 26.207 11.196 1.00 62.19 277 GLU A C 1
ATOM 2225 O O . GLU A 1 277 ? 8.419 26.216 10.088 1.00 62.19 277 GLU A O 1
ATOM 2230 N N . ALA A 1 278 ? 9.989 25.400 11.468 1.00 76.62 278 ALA A N 1
ATOM 2231 C CA . ALA A 1 278 ? 10.356 24.306 10.583 1.00 76.62 278 ALA A CA 1
ATOM 2232 C C . ALA A 1 278 ? 9.224 23.272 10.562 1.00 76.62 278 ALA A C 1
ATOM 2234 O O . ALA A 1 278 ? 8.631 22.990 11.605 1.00 76.62 278 ALA A O 1
ATOM 2235 N N . LEU A 1 279 ? 8.993 22.639 9.408 1.00 80.69 279 LEU A N 1
ATOM 2236 C CA . LEU A 1 279 ? 7.954 21.616 9.226 1.00 80.69 279 LEU A CA 1
ATOM 2237 C C . LEU A 1 279 ? 7.958 20.564 10.349 1.00 80.69 279 LEU A C 1
ATOM 2239 O O . LEU A 1 279 ? 6.906 20.180 10.852 1.00 80.69 279 LEU A O 1
ATOM 2243 N N . LEU A 1 280 ? 9.143 20.110 10.772 1.00 80.81 280 LEU A N 1
ATOM 2244 C CA . LEU A 1 280 ? 9.284 19.133 11.853 1.00 80.81 280 LEU A CA 1
ATOM 2245 C C . LEU A 1 280 ? 8.698 19.634 13.186 1.00 80.81 280 LEU A C 1
ATOM 2247 O O . LEU A 1 280 ? 8.047 18.868 13.891 1.00 80.81 280 LEU A O 1
ATOM 2251 N N . LEU A 1 281 ? 8.924 20.904 13.530 1.00 76.94 281 LEU A N 1
ATOM 2252 C CA . LEU A 1 281 ? 8.409 21.513 14.760 1.00 76.94 281 LEU A CA 1
ATOM 2253 C C . LEU A 1 281 ? 6.893 21.682 14.680 1.00 76.94 281 LEU A C 1
ATOM 2255 O O . LEU A 1 281 ? 6.183 21.306 15.612 1.00 76.94 281 LEU A O 1
ATOM 2259 N N . THR A 1 282 ? 6.399 22.123 13.523 1.00 80.88 282 THR A N 1
ATOM 2260 C CA . THR A 1 282 ? 4.965 22.197 13.253 1.00 80.88 282 THR A CA 1
ATOM 2261 C C . THR A 1 282 ? 4.317 20.822 13.406 1.00 80.88 282 THR A C 1
ATOM 2263 O O . THR A 1 282 ? 3.338 20.694 14.130 1.00 80.88 282 THR A O 1
ATOM 2266 N N . LEU A 1 283 ? 4.891 19.758 12.835 1.00 82.12 283 LEU A N 1
ATOM 2267 C CA . LEU A 1 283 ? 4.377 18.387 12.963 1.00 82.12 283 LEU A CA 1
ATOM 2268 C C . LEU A 1 283 ? 4.403 17.861 14.405 1.00 82.12 283 LEU A C 1
ATOM 2270 O O . LEU A 1 283 ? 3.488 17.143 14.805 1.00 82.12 283 LEU A O 1
ATOM 2274 N N . LEU A 1 284 ? 5.412 18.230 15.198 1.00 79.06 284 LEU A N 1
ATOM 2275 C CA . LEU A 1 284 ? 5.466 17.877 16.619 1.00 79.06 284 LEU A CA 1
ATOM 2276 C C . LEU A 1 284 ? 4.325 18.522 17.412 1.00 79.06 284 LEU A C 1
ATOM 2278 O O . LEU A 1 284 ? 3.801 17.884 18.319 1.00 79.06 284 LEU A O 1
ATOM 2282 N N . SER A 1 285 ? 3.878 19.724 17.036 1.00 77.12 285 SER A N 1
ATOM 2283 C CA . SER A 1 285 ? 2.711 20.353 17.672 1.00 77.12 285 SER A CA 1
ATOM 2284 C C . SER A 1 285 ? 1.395 19.594 17.423 1.00 77.12 285 SER A C 1
ATOM 2286 O O . SER A 1 285 ? 0.487 19.635 18.254 1.00 77.12 285 SER A O 1
ATOM 2288 N N . PHE A 1 286 ? 1.287 18.840 16.318 1.00 71.81 286 PHE A N 1
ATOM 2289 C CA . PHE A 1 286 ? 0.097 18.035 16.009 1.00 71.81 286 PHE A CA 1
ATOM 2290 C C . PHE A 1 286 ? -0.023 16.772 16.870 1.00 71.81 286 PHE A C 1
ATOM 2292 O O . PHE A 1 286 ? -1.143 16.287 17.090 1.00 71.81 286 PHE A O 1
ATOM 2299 N N . ALA A 1 287 ? 1.104 16.254 17.367 1.00 65.62 287 ALA A N 1
ATOM 2300 C CA . ALA A 1 287 ? 1.153 15.152 18.316 1.00 65.62 287 ALA A CA 1
ATOM 2301 C C . ALA A 1 287 ? 0.778 15.680 19.708 1.00 65.62 287 ALA A C 1
ATOM 2303 O O . ALA A 1 287 ? 1.629 16.057 20.507 1.00 65.62 287 ALA A O 1
ATOM 2304 N N . ASN A 1 288 ? -0.521 15.749 19.995 1.00 62.09 288 ASN A N 1
ATOM 2305 C CA . ASN A 1 288 ? -0.992 16.139 21.317 1.00 62.09 288 ASN A CA 1
ATOM 2306 C C . ASN A 1 288 ? -0.709 14.994 22.307 1.00 62.09 288 ASN A C 1
ATOM 2308 O O . ASN A 1 288 ? -1.479 14.043 22.386 1.00 62.09 288 ASN A O 1
ATOM 2312 N N . ILE A 1 289 ? 0.401 15.071 23.045 1.00 56.38 289 ILE A N 1
ATOM 2313 C CA . ILE A 1 289 ? 0.798 14.099 24.087 1.00 56.38 289 ILE A CA 1
ATOM 2314 C C . ILE A 1 289 ? 0.084 14.437 25.413 1.00 56.38 289 ILE A C 1
ATOM 2316 O O . ILE A 1 289 ? 0.664 14.378 26.492 1.00 56.38 289 ILE A O 1
ATOM 2320 N N . SER A 1 290 ? -1.178 14.868 25.352 1.00 54.25 290 SER A N 1
ATOM 2321 C CA . SER A 1 290 ? -2.022 14.928 26.546 1.00 54.25 290 SER A CA 1
ATOM 2322 C C . SER A 1 290 ? -2.756 13.605 26.661 1.00 54.25 290 SER A C 1
ATOM 2324 O O . SER A 1 290 ? -3.716 13.363 25.932 1.00 54.25 290 SER A O 1
ATOM 2326 N N . GLU A 1 291 ? -2.305 12.753 27.579 1.00 49.28 291 GLU A N 1
ATOM 2327 C CA . GLU A 1 291 ? -3.128 11.672 28.115 1.00 49.28 291 GLU A CA 1
ATOM 2328 C C . GLU A 1 291 ? -4.333 12.327 28.802 1.00 49.28 291 GLU A C 1
ATOM 2330 O O . GLU A 1 291 ? -4.241 12.779 29.944 1.00 49.28 291 GLU A O 1
ATOM 2335 N N . LEU A 1 292 ? -5.461 12.462 28.095 1.00 50.44 292 LEU A N 1
ATOM 2336 C CA . LEU A 1 292 ? -6.711 12.749 28.785 1.00 50.44 292 LEU A CA 1
ATOM 2337 C C . LEU A 1 292 ? -7.013 11.528 29.661 1.00 50.44 292 LEU A C 1
ATOM 2339 O O . LEU A 1 292 ? -7.089 10.419 29.125 1.00 50.44 292 LEU A O 1
ATOM 2343 N N . PRO A 1 293 ? -7.175 11.690 30.986 1.00 46.47 293 PRO A N 1
ATOM 2344 C CA . PRO A 1 293 ? -7.637 10.598 31.821 1.00 46.47 293 PRO A CA 1
ATOM 2345 C C . PRO A 1 293 ? -9.020 10.198 31.313 1.00 46.47 293 PRO A C 1
ATOM 2347 O O . PRO A 1 293 ? -9.969 10.979 31.402 1.00 46.47 293 PRO A O 1
ATOM 2350 N N . VAL A 1 294 ? -9.119 9.004 30.726 1.00 53.38 294 VAL A N 1
ATOM 2351 C CA . VAL A 1 294 ? -10.401 8.447 30.298 1.00 53.38 294 VAL A CA 1
ATOM 2352 C C . VAL A 1 294 ? -11.261 8.335 31.557 1.00 53.38 294 VAL A C 1
ATOM 2354 O O . VAL A 1 294 ? -10.828 7.684 32.515 1.00 53.38 294 VAL A O 1
ATOM 2357 N N . PRO A 1 295 ? -12.433 8.993 31.618 1.00 52.03 295 PRO A N 1
ATOM 2358 C CA . PRO A 1 295 ? -13.314 8.850 32.761 1.00 52.03 295 PRO A CA 1
ATOM 2359 C C . PRO A 1 295 ? -13.713 7.380 32.845 1.00 52.03 295 PRO A C 1
ATOM 2361 O O . PRO A 1 295 ? -14.360 6.844 31.946 1.00 52.03 295 PRO A O 1
ATOM 2364 N N . ILE A 1 296 ? -13.266 6.714 33.909 1.00 54.53 296 ILE A N 1
ATOM 2365 C CA . ILE A 1 296 ? -13.659 5.340 34.204 1.00 54.53 296 ILE A CA 1
ATOM 2366 C C . ILE A 1 296 ? -15.185 5.378 34.336 1.00 54.53 296 ILE A C 1
ATOM 2368 O O . ILE A 1 296 ? -15.679 6.179 35.139 1.00 54.53 296 ILE A O 1
ATOM 2372 N N . PRO A 1 297 ? -15.941 4.587 33.555 1.00 57.19 297 PRO A N 1
ATOM 2373 C CA . PRO A 1 297 ? -17.385 4.602 33.679 1.00 57.19 297 PRO A CA 1
ATOM 2374 C C . PRO A 1 297 ? -17.733 4.219 35.119 1.00 57.19 297 PRO A C 1
ATOM 2376 O O . PRO A 1 297 ? -17.146 3.293 35.685 1.00 57.19 297 PRO A O 1
ATOM 2379 N N . GLN A 1 298 ? -18.630 4.969 35.750 1.00 48.41 298 GLN A N 1
ATOM 2380 C CA . GLN A 1 298 ? -19.117 4.632 37.081 1.00 48.41 298 GLN A CA 1
ATOM 2381 C C . GLN A 1 298 ? -20.137 3.508 36.923 1.00 48.41 298 GLN A C 1
ATOM 2383 O O . GLN A 1 298 ? -21.324 3.759 36.795 1.00 48.41 298 GLN A O 1
ATOM 2388 N N . TRP A 1 299 ? -19.660 2.266 36.862 1.00 58.25 299 TRP A N 1
ATOM 2389 C CA . TRP A 1 299 ? -20.523 1.090 36.809 1.00 58.25 299 TRP A CA 1
ATOM 2390 C C . TRP A 1 299 ? -21.115 0.848 38.205 1.00 58.25 299 TRP A C 1
ATOM 2392 O O . TRP A 1 299 ? -20.632 -0.002 38.950 1.00 58.25 299 TRP A O 1
ATOM 2402 N N . GLU A 1 300 ? -22.136 1.612 38.597 1.00 54.34 300 GLU A N 1
ATOM 2403 C CA . GLU A 1 300 ? -22.735 1.505 39.940 1.00 54.34 300 GLU A CA 1
ATOM 2404 C C . GLU A 1 300 ? -23.422 0.150 40.179 1.00 54.34 300 GLU A C 1
ATOM 2406 O O . GLU A 1 300 ? -23.654 -0.256 41.320 1.00 54.34 300 GLU A O 1
ATOM 2411 N N . PHE A 1 301 ? -23.717 -0.576 39.102 1.00 51.84 301 PHE A N 1
ATOM 2412 C CA . PHE A 1 301 ? -24.514 -1.794 39.142 1.00 51.84 301 PHE A CA 1
ATOM 2413 C C . PHE A 1 301 ? -23.745 -3.089 38.865 1.00 51.84 301 PHE A C 1
ATOM 2415 O O . PHE A 1 301 ? -24.278 -4.176 39.101 1.00 51.84 301 PHE A O 1
ATOM 2422 N N . PHE A 1 302 ? -22.504 -3.002 38.386 1.00 57.59 302 PHE A N 1
ATOM 2423 C CA . PHE A 1 302 ? -21.671 -4.172 38.132 1.00 57.59 302 PHE A CA 1
ATOM 2424 C C . PHE A 1 302 ? -20.607 -4.282 39.216 1.00 57.59 302 PHE A C 1
ATOM 2426 O O . PHE A 1 302 ? -19.956 -3.309 39.589 1.00 57.59 302 PHE A O 1
ATOM 2433 N N . SER A 1 303 ? -20.405 -5.490 39.737 1.00 56.38 303 SER A N 1
ATOM 2434 C CA . SER A 1 303 ? -19.325 -5.704 40.698 1.00 56.38 303 SER A CA 1
ATOM 2435 C C . SER A 1 303 ? -17.971 -5.520 40.006 1.00 56.38 303 SER A C 1
ATOM 2437 O O . SER A 1 303 ? -17.730 -6.069 38.931 1.00 56.38 303 SER A O 1
ATOM 2439 N N . GLN A 1 304 ? -17.067 -4.764 40.632 1.00 57.09 304 GLN A N 1
ATOM 2440 C CA . GLN A 1 304 ? -15.761 -4.414 40.063 1.00 57.09 304 GLN A CA 1
ATOM 2441 C C . GLN A 1 304 ? -14.942 -5.643 39.616 1.00 57.09 304 GLN A C 1
ATOM 2443 O O . GLN A 1 304 ? -14.248 -5.599 38.604 1.00 57.09 304 GLN A O 1
ATOM 2448 N N . SER A 1 305 ? -15.109 -6.782 40.294 1.00 58.47 305 SER A N 1
ATOM 2449 C CA . SER A 1 305 ? -14.484 -8.059 39.933 1.00 58.47 305 SER A CA 1
ATOM 2450 C C . SER A 1 305 ? -15.060 -8.709 38.668 1.00 58.47 305 SER A C 1
ATOM 2452 O O . SER A 1 305 ? -14.320 -9.353 37.927 1.00 58.47 305 SER A O 1
ATOM 2454 N N . GLN A 1 306 ? -16.358 -8.553 38.390 1.00 60.72 306 GLN A N 1
ATOM 2455 C CA . GLN A 1 306 ? -16.977 -9.049 37.155 1.00 60.72 306 GLN A CA 1
ATOM 2456 C C . GLN A 1 306 ? -16.568 -8.192 35.957 1.00 60.72 306 GLN A C 1
ATOM 2458 O O . GLN A 1 306 ? -16.266 -8.737 34.899 1.00 60.72 306 GLN A O 1
ATOM 2463 N N . ILE A 1 307 ? -16.466 -6.873 36.137 1.00 65.12 307 ILE A N 1
ATOM 2464 C CA . ILE A 1 307 ? -15.998 -5.952 35.093 1.00 65.12 307 ILE A CA 1
ATOM 2465 C C . ILE A 1 307 ? -14.552 -6.267 34.713 1.00 65.12 307 ILE A C 1
ATOM 2467 O O . ILE A 1 307 ? -14.258 -6.409 33.534 1.00 65.12 307 ILE A O 1
ATOM 2471 N N . GLU A 1 308 ? -13.651 -6.452 35.681 1.00 64.44 308 GLU A N 1
ATOM 2472 C CA . GLU A 1 308 ? -12.255 -6.821 35.402 1.00 64.44 308 GLU A CA 1
ATOM 2473 C C . GLU A 1 308 ? -12.144 -8.182 34.688 1.00 64.44 308 GLU A C 1
ATOM 2475 O O . GLU A 1 308 ? -11.313 -8.365 33.793 1.00 64.44 308 GLU A O 1
ATOM 2480 N N . GLN A 1 309 ? -13.019 -9.139 35.013 1.00 63.31 309 GLN A N 1
ATOM 2481 C CA . GLN A 1 309 ? -13.097 -10.421 34.304 1.00 63.31 309 GLN A CA 1
ATOM 2482 C C . GLN A 1 309 ? -13.646 -10.287 32.879 1.00 63.31 309 GLN A C 1
ATOM 2484 O O . GLN A 1 309 ? -13.184 -10.986 31.980 1.00 63.31 309 GLN A O 1
ATOM 2489 N N . VAL A 1 310 ? -14.624 -9.414 32.647 1.00 65.75 310 VAL A N 1
ATOM 2490 C CA . VAL A 1 310 ? -15.177 -9.172 31.309 1.00 65.75 310 VAL A CA 1
ATOM 2491 C C . VAL A 1 310 ? -14.197 -8.361 30.462 1.00 65.75 310 VAL A C 1
ATOM 2493 O O . VAL A 1 310 ? -13.941 -8.733 29.320 1.00 65.75 310 VAL A O 1
ATOM 2496 N N . LEU A 1 311 ? -13.571 -7.326 31.024 1.00 67.19 311 LEU A N 1
ATOM 2497 C CA . LEU A 1 311 ? -12.531 -6.538 30.365 1.00 67.19 311 LEU A CA 1
ATOM 2498 C C . LEU A 1 311 ? -11.349 -7.422 29.972 1.00 67.19 311 LEU A C 1
ATOM 2500 O O . LEU A 1 311 ? -10.982 -7.430 28.804 1.00 67.19 311 LEU A O 1
ATOM 2504 N N . SER A 1 312 ? -10.835 -8.254 30.885 1.00 64.81 312 SER A N 1
ATOM 2505 C CA . SER A 1 312 ? -9.752 -9.196 30.561 1.00 64.81 312 SER A CA 1
ATOM 2506 C C . SER A 1 312 ? -10.142 -10.240 29.506 1.00 64.81 312 SER A C 1
ATOM 2508 O O . SER A 1 312 ? -9.290 -10.659 28.726 1.00 64.81 312 SER A O 1
ATOM 2510 N N . LYS A 1 313 ? -11.421 -10.629 29.415 1.00 66.44 313 LYS A N 1
ATOM 2511 C CA . LYS A 1 313 ? -11.937 -11.471 28.318 1.00 66.44 313 LYS A CA 1
ATOM 2512 C C . LYS A 1 313 ? -12.074 -10.718 26.990 1.00 66.44 313 LYS A C 1
ATOM 2514 O O . LYS A 1 313 ? -12.000 -11.348 25.937 1.00 66.44 313 LYS A O 1
ATOM 2519 N N . CYS A 1 314 ? -12.281 -9.404 27.033 1.00 58.19 314 CYS A N 1
ATOM 2520 C CA . CYS A 1 314 ? -12.407 -8.537 25.860 1.00 58.19 314 CYS A CA 1
ATOM 2521 C C . CYS A 1 314 ? -11.069 -7.923 25.425 1.00 58.19 314 CYS A C 1
ATOM 2523 O O . CYS A 1 314 ? -11.014 -7.240 24.402 1.00 58.19 314 CYS A O 1
ATOM 2525 N N . GLU A 1 315 ? -9.987 -8.154 26.171 1.00 73.06 315 GLU A N 1
ATOM 2526 C CA . GLU A 1 315 ? -8.652 -7.687 25.816 1.00 73.06 315 GLU A CA 1
ATOM 2527 C C . GLU A 1 315 ? -8.129 -8.413 24.569 1.00 73.06 315 GLU A C 1
ATOM 2529 O O . GLU A 1 315 ? -7.887 -9.622 24.559 1.00 73.06 315 GLU A O 1
ATOM 2534 N N . ARG A 1 316 ? -7.867 -7.647 23.512 1.00 63.09 316 ARG A N 1
ATOM 2535 C CA . ARG A 1 316 ? -7.063 -8.064 22.368 1.00 63.09 316 ARG A CA 1
ATOM 2536 C C . ARG A 1 316 ? -5.707 -7.386 22.431 1.00 63.09 316 ARG A C 1
ATOM 2538 O O . ARG A 1 316 ? -5.588 -6.163 22.414 1.00 63.09 316 ARG A O 1
ATOM 2545 N N . SER A 1 317 ? -4.665 -8.207 22.471 1.00 54.75 317 SER A N 1
ATOM 2546 C CA . SER A 1 317 ? -3.294 -7.734 22.316 1.00 54.75 317 SER A CA 1
ATOM 2547 C C . SER A 1 317 ? -3.079 -7.285 20.872 1.00 54.75 317 SER A C 1
ATOM 2549 O O . SER A 1 317 ? -3.249 -8.072 19.938 1.00 54.75 317 SER A O 1
ATOM 2551 N N . VAL A 1 318 ? -2.712 -6.020 20.683 1.00 45.66 318 VAL A N 1
ATOM 2552 C CA . VAL A 1 318 ? -2.225 -5.520 19.396 1.00 45.66 318 VAL A CA 1
ATOM 2553 C C . VAL A 1 318 ? -0.723 -5.770 19.313 1.00 45.66 318 VAL A C 1
ATOM 2555 O O . VAL A 1 318 ? -0.014 -5.748 20.316 1.00 45.66 318 VAL A O 1
ATOM 2558 N N . SER A 1 319 ? -0.214 -5.976 18.097 1.00 43.03 319 SER A N 1
ATOM 2559 C CA . SER A 1 319 ? 1.196 -6.253 17.772 1.00 43.03 319 SER A CA 1
ATOM 2560 C C . SER A 1 319 ? 2.229 -5.271 18.360 1.00 43.03 319 SER A C 1
ATOM 2562 O O . SER A 1 319 ? 3.424 -5.537 18.289 1.00 43.03 319 SER A O 1
ATOM 2564 N N . THR A 1 320 ? 1.796 -4.143 18.925 1.00 42.94 320 THR A N 1
ATOM 2565 C CA . THR A 1 320 ? 2.613 -3.137 19.620 1.00 42.94 320 THR A CA 1
ATOM 2566 C C . THR A 1 320 ? 2.742 -3.368 21.134 1.00 42.94 320 THR A C 1
ATOM 2568 O O . THR A 1 320 ? 3.360 -2.554 21.810 1.00 42.94 320 THR A O 1
ATOM 2571 N N . GLY A 1 321 ? 2.184 -4.456 21.684 1.00 45.69 321 GLY A N 1
ATOM 2572 C CA . GLY A 1 321 ? 2.209 -4.757 23.125 1.00 45.69 321 GLY A CA 1
ATOM 2573 C C . GLY A 1 321 ? 1.145 -4.017 23.944 1.00 45.69 321 GLY A C 1
ATOM 2574 O O . GLY A 1 321 ? 1.081 -4.186 25.160 1.00 45.69 321 GLY A O 1
ATOM 2575 N N . LEU A 1 322 ? 0.295 -3.225 23.286 1.00 47.03 322 LEU A N 1
ATOM 2576 C CA . LEU A 1 322 ? -0.866 -2.577 23.891 1.00 47.03 322 LEU A CA 1
ATOM 2577 C C . LEU A 1 322 ? -2.045 -3.556 23.932 1.00 47.03 322 LEU A C 1
ATOM 2579 O O . LEU A 1 322 ? -2.330 -4.247 22.951 1.00 47.03 322 LEU A O 1
ATOM 2583 N N . LYS A 1 323 ? -2.742 -3.594 25.066 1.00 53.72 323 LYS A N 1
ATOM 2584 C CA . LYS A 1 323 ? -3.996 -4.329 25.239 1.00 53.72 323 LYS A CA 1
ATOM 2585 C C . LYS A 1 323 ? -5.145 -3.382 24.911 1.00 53.72 323 LYS A C 1
ATOM 2587 O O . LYS A 1 323 ? -5.341 -2.400 25.618 1.00 53.72 323 LYS A O 1
ATOM 2592 N N . LEU A 1 324 ? -5.862 -3.651 23.827 1.00 61.56 324 LEU A N 1
ATOM 2593 C CA . LEU A 1 324 ? -7.090 -2.937 23.487 1.00 61.56 324 LEU A CA 1
ATOM 2594 C C . LEU A 1 324 ? -8.290 -3.740 23.971 1.00 61.56 324 LEU A C 1
ATOM 2596 O O . LEU A 1 324 ? -8.270 -4.964 23.912 1.00 61.56 324 LEU A O 1
ATOM 2600 N N . VAL A 1 325 ? -9.349 -3.064 24.396 1.00 67.69 325 VAL A N 1
ATOM 2601 C CA . VAL A 1 325 ? -10.625 -3.711 24.712 1.00 67.69 325 VAL A CA 1
ATOM 2602 C C . VAL A 1 325 ? -11.470 -3.733 23.442 1.00 67.69 325 VAL A C 1
ATOM 2604 O O . VAL A 1 325 ? -11.710 -2.687 22.841 1.00 67.69 325 VAL A O 1
ATOM 2607 N N . ASP A 1 326 ? -11.915 -4.913 23.007 1.00 66.69 326 ASP A N 1
ATOM 2608 C CA . ASP A 1 326 ? -12.918 -5.005 21.947 1.00 66.69 326 ASP A CA 1
ATOM 2609 C C . ASP A 1 326 ? -14.270 -4.544 22.500 1.00 66.69 326 ASP A C 1
ATOM 2611 O O . ASP A 1 326 ? -14.987 -5.301 23.153 1.00 66.69 326 ASP A O 1
ATOM 2615 N N . VAL A 1 327 ? -14.607 -3.285 22.222 1.00 68.75 327 VAL A N 1
ATOM 2616 C CA . VAL A 1 327 ? -15.855 -2.649 22.655 1.00 68.75 327 VAL A CA 1
ATOM 2617 C C . VAL A 1 327 ? -17.084 -3.359 22.082 1.00 68.75 327 VAL A C 1
ATOM 2619 O O . VAL A 1 327 ? -18.099 -3.430 22.761 1.00 68.75 327 VAL A O 1
ATOM 2622 N N . LYS A 1 328 ? -17.011 -3.956 20.882 1.00 68.19 328 LYS A N 1
ATOM 2623 C CA . LYS A 1 328 ? -18.150 -4.685 20.293 1.00 68.19 328 LYS A CA 1
ATOM 2624 C C . LYS A 1 328 ? -18.397 -5.996 21.027 1.00 68.19 328 LYS A C 1
ATOM 2626 O O . LYS A 1 328 ? -19.538 -6.354 21.302 1.00 68.19 328 LYS A O 1
ATOM 2631 N N . GLN A 1 329 ? -17.320 -6.697 21.369 1.00 64.81 329 GLN A N 1
ATOM 2632 C CA . GLN A 1 329 ? -17.399 -7.913 22.172 1.00 64.81 329 GLN A CA 1
ATOM 2633 C C . GLN A 1 329 ? -17.842 -7.602 23.606 1.00 64.81 329 GLN A C 1
ATOM 2635 O O . GLN A 1 329 ? -18.685 -8.316 24.144 1.00 64.81 329 GLN A O 1
ATOM 2640 N N . LEU A 1 330 ? -17.338 -6.511 24.189 1.00 71.56 330 LEU A N 1
ATOM 2641 C CA . LEU A 1 330 ? -17.783 -5.997 25.481 1.00 71.56 330 LEU A CA 1
ATOM 2642 C C . LEU A 1 330 ? -19.278 -5.664 25.445 1.00 71.56 330 LEU A C 1
ATOM 2644 O O . LEU A 1 330 ? -20.011 -6.119 26.310 1.00 71.56 330 LEU A O 1
ATOM 2648 N N . HIS A 1 331 ? -19.742 -4.946 24.423 1.00 69.19 331 HIS A N 1
ATOM 2649 C CA . HIS A 1 331 ? -21.149 -4.604 24.239 1.00 69.19 331 HIS A CA 1
ATOM 2650 C C . HIS A 1 331 ? -22.025 -5.853 24.106 1.00 69.19 331 HIS A C 1
ATOM 2652 O O . HIS A 1 331 ? -23.065 -5.936 24.748 1.00 69.19 331 HIS A O 1
ATOM 2658 N N . HIS A 1 332 ? -21.597 -6.851 23.329 1.00 71.81 332 HIS A N 1
ATOM 2659 C CA . HIS A 1 332 ? -22.335 -8.105 23.192 1.00 71.81 332 HIS A CA 1
ATOM 2660 C C . HIS A 1 332 ? -22.427 -8.862 24.521 1.00 71.81 332 HIS A C 1
ATOM 2662 O O . HIS A 1 332 ? -23.510 -9.278 24.907 1.00 71.81 332 HIS A O 1
ATOM 2668 N N . ILE A 1 333 ? -21.320 -8.957 25.265 1.00 70.00 333 ILE A N 1
ATOM 2669 C CA . ILE A 1 333 ? -21.293 -9.608 26.582 1.00 70.00 333 ILE A CA 1
ATOM 2670 C C . ILE A 1 333 ? -22.148 -8.839 27.592 1.00 70.00 333 ILE A C 1
ATOM 2672 O O . ILE A 1 333 ? -22.884 -9.450 28.357 1.00 70.00 333 ILE A O 1
ATOM 2676 N N . LEU A 1 334 ? -22.087 -7.508 27.594 1.00 69.19 334 LEU A N 1
ATOM 2677 C CA . LEU A 1 334 ? -22.918 -6.679 28.465 1.00 69.19 334 LEU A CA 1
ATOM 2678 C C . LEU A 1 334 ? -24.398 -6.808 28.119 1.00 69.19 334 LEU A C 1
ATOM 2680 O O . LEU A 1 334 ? -25.217 -6.876 29.029 1.00 69.19 334 LEU A O 1
ATOM 2684 N N . MET A 1 335 ? -24.740 -6.877 26.832 1.00 66.38 335 MET A N 1
ATOM 2685 C CA . MET A 1 335 ? -26.105 -7.139 26.391 1.00 66.38 335 MET A CA 1
ATOM 2686 C C . MET A 1 335 ? -26.553 -8.536 26.817 1.00 66.38 335 MET A C 1
ATOM 2688 O O . MET A 1 335 ? -27.618 -8.651 27.410 1.00 66.38 335 MET A O 1
ATOM 2692 N N . ASP A 1 336 ? -25.747 -9.577 26.613 1.00 67.94 336 ASP A N 1
ATOM 2693 C CA . ASP A 1 336 ? -26.068 -10.952 27.016 1.00 67.94 336 ASP A CA 1
ATOM 2694 C C . ASP A 1 336 ? -26.255 -11.091 28.536 1.00 67.94 336 ASP A C 1
ATOM 2696 O O . ASP A 1 336 ? -27.210 -11.724 28.991 1.00 67.94 336 ASP A O 1
ATOM 2700 N N . GLU A 1 337 ? -25.395 -10.458 29.337 1.00 67.06 337 GLU A N 1
ATOM 2701 C CA . GLU A 1 337 ? -25.533 -10.403 30.799 1.00 67.06 337 GLU A CA 1
ATOM 2702 C C . GLU A 1 337 ? -26.777 -9.597 31.212 1.00 67.06 337 GLU A C 1
ATOM 2704 O O . GLU A 1 337 ? -27.509 -9.997 32.119 1.00 67.06 337 GLU A O 1
ATOM 2709 N N . LEU A 1 338 ? -27.103 -8.513 30.498 1.00 61.94 338 LEU A N 1
ATOM 2710 C CA . LEU A 1 338 ? -28.346 -7.763 30.696 1.00 61.94 338 LEU A CA 1
ATOM 2711 C C . LEU A 1 338 ? -29.567 -8.638 30.370 1.00 61.94 338 LEU A C 1
ATOM 2713 O O . LEU A 1 338 ? -30.524 -8.644 31.146 1.00 61.94 338 LEU A O 1
ATOM 2717 N N . PHE A 1 339 ? -29.521 -9.429 29.290 1.00 59.53 339 PHE A N 1
ATOM 2718 C CA . PHE A 1 339 ? -30.543 -10.417 28.933 1.00 59.53 339 PHE A CA 1
ATOM 2719 C C . PHE A 1 339 ? -30.658 -11.536 29.986 1.00 59.53 339 PHE A C 1
ATOM 2721 O O . PHE A 1 339 ? -31.769 -11.951 30.306 1.00 59.53 339 PHE A O 1
ATOM 2728 N N . ALA A 1 340 ? -29.559 -11.978 30.603 1.00 60.66 340 ALA A N 1
ATOM 2729 C CA . ALA A 1 340 ? -29.572 -12.987 31.667 1.00 60.66 340 ALA A CA 1
ATOM 2730 C C . ALA A 1 340 ? -30.168 -12.463 32.995 1.00 60.66 340 ALA A C 1
ATOM 2732 O O . ALA A 1 340 ? -30.903 -13.177 33.687 1.00 60.66 340 ALA A O 1
ATOM 2733 N N . VAL A 1 341 ? -29.922 -11.190 33.330 1.00 57.88 341 VAL A N 1
ATOM 2734 C CA . VAL A 1 341 ? -30.462 -10.503 34.523 1.00 57.88 341 VAL A CA 1
ATOM 2735 C C . VAL A 1 341 ? -31.960 -10.150 34.383 1.00 57.88 341 VAL A C 1
ATOM 2737 O O . VAL A 1 341 ? -32.624 -9.825 35.374 1.00 57.88 341 VAL A O 1
ATOM 2740 N N . GLN A 1 342 ? -32.561 -10.304 33.192 1.00 47.81 342 GLN A N 1
ATOM 2741 C CA . GLN A 1 342 ? -33.993 -10.041 32.924 1.00 47.81 342 GLN A CA 1
ATOM 2742 C C . GLN A 1 342 ? -34.972 -10.771 33.854 1.00 47.81 342 GLN A C 1
ATOM 2744 O O . GLN A 1 342 ? -36.119 -10.340 33.995 1.00 47.81 342 GLN A O 1
ATOM 2749 N N . SER A 1 343 ? -34.527 -11.838 34.518 1.00 48.69 343 SER A N 1
ATOM 2750 C CA . SER A 1 343 ? -35.337 -12.644 35.433 1.00 48.69 343 SER A CA 1
ATOM 2751 C C . SER A 1 343 ? -35.631 -11.966 36.782 1.00 48.69 343 SER A C 1
ATOM 2753 O O . SER A 1 343 ? -36.581 -12.364 37.453 1.00 48.69 343 SER A O 1
ATOM 2755 N N . THR A 1 344 ? -34.831 -10.980 37.217 1.00 49.97 344 THR A N 1
ATOM 2756 C CA . THR A 1 344 ? -34.822 -10.527 38.627 1.00 49.97 344 THR A CA 1
ATOM 2757 C C . THR A 1 344 ? -34.901 -9.009 38.859 1.00 49.97 344 THR A C 1
ATOM 2759 O O . THR A 1 344 ? -35.186 -8.609 39.986 1.00 49.97 344 THR A O 1
ATOM 2762 N N . ALA A 1 345 ? -34.719 -8.151 37.844 1.00 51.19 345 ALA A N 1
ATOM 2763 C CA . ALA A 1 345 ? -34.652 -6.687 38.022 1.00 51.19 345 ALA A CA 1
ATOM 2764 C C . ALA A 1 345 ? -35.931 -5.915 37.611 1.00 51.19 345 ALA A C 1
ATOM 2766 O O . ALA A 1 345 ? -36.576 -6.234 36.603 1.00 51.19 345 ALA A O 1
ATOM 2767 N N . THR A 1 346 ? -36.272 -4.854 38.360 1.00 53.91 346 THR A N 1
ATOM 2768 C CA . THR A 1 346 ? -37.418 -3.943 38.137 1.00 53.91 346 THR A CA 1
ATOM 2769 C C . THR A 1 346 ? -37.218 -3.040 36.912 1.00 53.91 346 THR A C 1
ATOM 2771 O O . THR A 1 346 ? -36.107 -2.615 36.609 1.00 53.91 346 THR A O 1
ATOM 2774 N N . ALA A 1 347 ? -38.308 -2.685 36.218 1.00 52.19 347 ALA A N 1
ATOM 2775 C CA . ALA A 1 347 ? -38.291 -1.930 34.954 1.00 52.19 347 ALA A CA 1
ATOM 2776 C C . ALA A 1 347 ? -37.529 -0.584 34.985 1.00 52.19 347 ALA A C 1
ATOM 2778 O O . ALA A 1 347 ? -37.017 -0.158 33.957 1.00 52.19 347 ALA A O 1
ATOM 2779 N N . VAL A 1 348 ? -37.405 0.053 36.155 1.00 52.88 348 VAL A N 1
ATOM 2780 C CA . VAL A 1 348 ? -36.665 1.317 36.340 1.00 52.88 348 VAL A CA 1
ATOM 2781 C C . VAL A 1 348 ? -35.147 1.106 36.327 1.00 52.88 348 VAL A C 1
ATOM 2783 O O . VAL A 1 348 ? -34.433 1.890 35.712 1.00 52.88 348 VAL A O 1
ATOM 2786 N N . GLN A 1 349 ? -34.646 0.016 36.921 1.00 55.72 349 GLN A N 1
ATOM 2787 C CA . GLN A 1 349 ? -33.226 -0.342 36.815 1.00 55.72 349 GLN A CA 1
ATOM 2788 C C . GLN A 1 349 ? -32.860 -0.625 35.353 1.00 55.72 349 GLN A C 1
ATOM 2790 O O . GLN A 1 349 ? -31.819 -0.179 34.887 1.00 55.72 349 GLN A O 1
ATOM 2795 N N . ARG A 1 350 ? -33.762 -1.263 34.592 1.00 58.00 350 ARG A N 1
ATOM 2796 C CA . ARG A 1 350 ? -33.556 -1.575 33.163 1.00 58.00 350 ARG A CA 1
ATOM 2797 C C . ARG A 1 350 ? -33.297 -0.336 32.304 1.00 58.00 350 ARG A C 1
ATOM 2799 O O . ARG A 1 350 ? -32.481 -0.399 31.394 1.00 58.00 350 ARG A O 1
ATOM 2806 N N . GLN A 1 351 ? -33.979 0.773 32.585 1.00 54.81 351 GLN A N 1
ATOM 2807 C CA . GLN A 1 351 ? -33.807 2.015 31.829 1.00 54.81 351 GLN A CA 1
ATOM 2808 C C . GLN A 1 351 ? -32.457 2.688 32.115 1.00 54.81 351 GLN A C 1
ATOM 2810 O O . GLN A 1 351 ? -31.840 3.209 31.194 1.00 54.81 351 GLN A O 1
ATOM 2815 N N . LEU A 1 352 ? -31.972 2.613 33.358 1.00 56.50 352 LEU A N 1
ATOM 2816 C CA . LEU A 1 352 ? -30.667 3.154 33.753 1.00 56.50 352 LEU A CA 1
ATOM 2817 C C . LEU A 1 352 ? -29.501 2.315 33.194 1.00 56.50 352 LEU A C 1
ATOM 2819 O O . LEU A 1 352 ? -28.537 2.882 32.692 1.00 56.50 352 LEU A O 1
ATOM 2823 N N . PHE A 1 353 ? -29.628 0.982 33.163 1.00 58.47 353 PHE A N 1
ATOM 2824 C CA . PHE A 1 353 ? -28.644 0.086 32.529 1.00 58.47 353 PHE A CA 1
ATOM 2825 C C . PHE A 1 353 ? -28.513 0.292 31.011 1.00 58.47 353 PHE A C 1
ATOM 2827 O O . PHE A 1 353 ? -27.410 0.226 30.465 1.00 58.47 353 PHE A O 1
ATOM 2834 N N . LEU A 1 354 ? -29.629 0.537 30.313 1.00 57.41 354 LEU A N 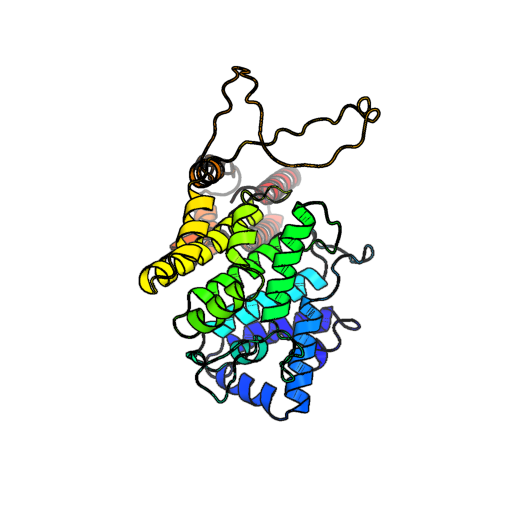1
ATOM 2835 C CA . LEU A 1 354 ? -29.608 0.873 28.883 1.00 57.41 354 LEU A CA 1
ATOM 2836 C C . LEU A 1 354 ? -28.911 2.216 28.641 1.00 57.41 354 LEU A C 1
ATOM 2838 O O . LEU A 1 354 ? -28.120 2.342 27.714 1.00 57.41 354 LEU A O 1
ATOM 2842 N N . GLN A 1 355 ? -29.131 3.188 29.527 1.00 57.00 355 GLN A N 1
ATOM 2843 C CA . GLN A 1 355 ? -28.473 4.487 29.450 1.00 57.00 355 GLN A CA 1
ATOM 2844 C C . GLN A 1 355 ? -26.957 4.378 29.698 1.00 57.00 355 GLN A C 1
ATOM 2846 O O . GLN A 1 355 ? -26.182 5.015 28.994 1.00 57.00 355 GLN A O 1
ATOM 2851 N N . GLU A 1 356 ? -26.505 3.526 30.626 1.00 54.31 356 GLU A N 1
ATOM 2852 C CA . GLU A 1 356 ? -25.072 3.262 30.851 1.00 54.31 356 GLU A CA 1
ATOM 2853 C C . GLU A 1 356 ? -24.408 2.500 29.692 1.00 54.31 356 GLU A C 1
ATOM 2855 O O . GLU A 1 356 ? -23.279 2.812 29.308 1.00 54.31 356 GLU A O 1
ATOM 2860 N N . THR A 1 357 ? -25.101 1.527 29.093 1.00 54.97 357 THR A N 1
ATOM 2861 C CA . THR A 1 357 ? -24.580 0.784 27.930 1.00 54.97 357 THR A CA 1
ATOM 2862 C C . THR A 1 357 ? -24.533 1.643 26.662 1.00 54.97 357 THR A C 1
ATOM 2864 O O . THR A 1 357 ? -23.578 1.526 25.892 1.00 54.97 357 THR A O 1
ATOM 2867 N N . GLU A 1 358 ? -25.475 2.573 26.476 1.00 52.22 358 GLU A N 1
ATOM 2868 C CA . GLU A 1 358 ? -25.398 3.604 25.431 1.00 52.22 358 GLU A CA 1
ATOM 2869 C C . GLU A 1 358 ? -24.280 4.624 25.696 1.00 52.22 358 GLU A C 1
ATOM 2871 O O . GLU A 1 358 ? -23.542 4.977 24.775 1.00 52.22 358 GLU A O 1
ATOM 2876 N N . VAL A 1 359 ? -24.071 5.046 26.949 1.00 51.09 359 VAL A N 1
ATOM 2877 C CA . VAL A 1 359 ? -22.934 5.908 27.320 1.00 51.09 359 VAL A CA 1
ATOM 2878 C C . VAL A 1 359 ? -21.600 5.199 27.067 1.00 51.09 359 VAL A C 1
ATOM 2880 O O . VAL A 1 35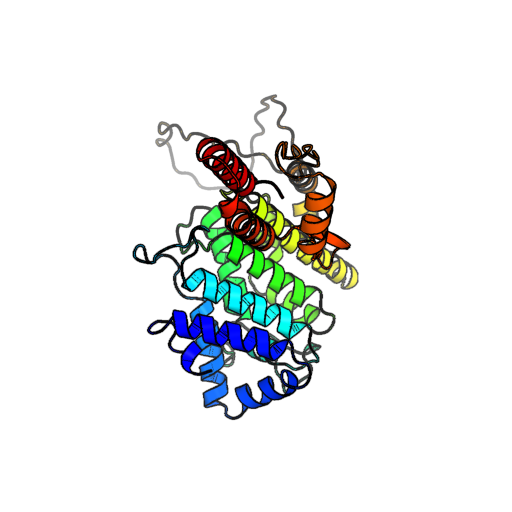9 ? -20.665 5.835 26.585 1.00 51.09 359 VAL A O 1
ATOM 2883 N N . SER A 1 360 ? -21.515 3.882 27.285 1.00 48.53 360 SER A N 1
ATOM 2884 C CA . SER A 1 360 ? -20.335 3.087 26.922 1.00 48.53 360 SER A CA 1
ATOM 2885 C C . SER A 1 360 ? -20.115 3.000 25.405 1.00 48.53 360 SER A C 1
ATOM 2887 O O . SER A 1 360 ? -18.963 2.938 24.976 1.00 48.53 360 SER A O 1
ATOM 2889 N N . ASN A 1 361 ? -21.176 3.035 24.587 1.00 43.44 361 ASN A N 1
ATOM 2890 C CA . ASN A 1 361 ? -21.069 3.158 23.125 1.00 43.44 361 ASN A CA 1
ATOM 2891 C C . ASN A 1 361 ? -20.638 4.573 22.692 1.00 43.44 361 ASN A C 1
ATOM 2893 O O . ASN A 1 361 ? -19.942 4.728 21.690 1.00 43.44 361 ASN A O 1
ATOM 2897 N N . HIS A 1 362 ? -20.976 5.607 23.470 1.00 37.72 362 HIS A N 1
ATOM 2898 C CA . HIS A 1 362 ? -20.507 6.984 23.270 1.00 37.72 362 HIS A CA 1
ATOM 2899 C C . HIS A 1 362 ? -19.073 7.254 23.758 1.00 37.72 362 HIS A C 1
ATOM 2901 O O . HIS A 1 362 ? -18.561 8.348 23.538 1.00 37.72 362 HIS A O 1
ATOM 2907 N N . ILE A 1 363 ? -18.367 6.254 24.303 1.00 39.41 363 ILE A N 1
ATOM 2908 C CA . ILE A 1 363 ? -16.892 6.281 24.432 1.00 39.41 363 ILE A CA 1
ATOM 2909 C C . ILE A 1 363 ? -16.228 6.093 23.046 1.00 39.41 363 ILE A C 1
ATOM 2911 O O . ILE A 1 363 ? -15.008 6.018 22.903 1.00 39.41 363 ILE A O 1
ATOM 2915 N N . HIS A 1 364 ? -17.018 6.082 21.967 1.00 37.84 364 HIS A N 1
ATOM 2916 C CA . HIS A 1 364 ? -16.523 6.485 20.665 1.00 37.84 364 HIS A CA 1
ATOM 2917 C C . HIS A 1 364 ? -16.088 7.948 20.677 1.00 37.84 364 HIS A C 1
ATOM 2919 O O . HIS A 1 364 ? -16.899 8.868 20.645 1.00 37.84 364 HIS A O 1
ATOM 2925 N N . VAL A 1 365 ? -14.766 8.091 20.659 1.00 30.11 365 VAL A N 1
ATOM 2926 C CA . VAL A 1 365 ? -13.910 9.090 20.002 1.00 30.11 365 VAL A CA 1
ATOM 2927 C C . VAL A 1 365 ? -12.770 9.345 20.991 1.00 30.11 365 VAL A C 1
ATOM 2929 O O . VAL A 1 365 ? -13.025 9.582 22.160 1.00 30.11 365 VAL A O 1
ATOM 2932 N N . TYR A 1 366 ? -11.522 9.290 20.523 1.00 27.16 366 TYR A N 1
ATOM 2933 C CA . TYR A 1 366 ? -10.269 9.408 21.294 1.00 27.16 366 TYR A CA 1
ATOM 2934 C C . TYR A 1 366 ? -9.669 8.095 21.824 1.00 27.16 366 TYR A C 1
ATOM 2936 O O . TYR A 1 366 ? -9.363 7.970 23.004 1.00 27.16 366 TYR A O 1
ATOM 2944 N N . HIS A 1 367 ? -9.379 7.162 20.914 1.00 30.59 367 HIS A N 1
ATOM 2945 C CA . HIS A 1 367 ? -8.142 6.380 20.998 1.00 30.59 367 HIS A CA 1
ATOM 2946 C C . HIS A 1 367 ? -7.462 6.295 19.636 1.00 30.59 367 HIS A C 1
ATOM 2948 O O . HIS A 1 367 ? -8.182 6.090 18.630 1.00 30.59 367 HIS A O 1
#

Secondary structure (DSSP, 8-state):
-GGGGGTTT-HHHHHHHHHHHHHHHTSHHHHHHHHHHHTSSHHHHHHHHHHHHHHHHS-S--TTS---TTS--HHHHHHHHHHHHHHHHHTSSSS-HHHHHHT--SSS-GGG-----TTGGGPPP-HHHHHHHHHHHHHHHHTT--S----HHHHHHHHHHHHHHHHSTTTHHHHHHHHHHTTSHHHHHHHTPSP-SS-HHHHHHHHHHHHHHHHHHHHHHHHTT-HHHHHHHHHHHHSEE---------TT------------------------EEHHHHHHHHS------------TTS-HHHHHHHHHHHEEE-TTS-EEE-HHHHHHHHHHHHHHHTTT--HHHHHHHHHHHHHHHTT-S--

Foldseek 3Di:
DLVLLCCVPCLVVLLVVLVVLLVQLVDQVRQVCVVCVCVVDPVSVQSVLVSLLCLLQPFQPPVPFDADPVRDGSSLSSLLSSLSSLLSSVPHDPDGPSCSQQQADRVDQLQPDADDDPPVVNRHDHVVNSLLVLLVVCLCVVVVNVPGHRDLQSLLSSLQSLLSQCPDPRRNNNSVVVCCVVVVSLLSSLLSPPDDDDDLVSSLSNVVSSVSSLVSVLVVCVVVVVPVNNVSSVCLQFPQDQPPDDDPPPPPPPDDDDDDDDDDPPDDDDDDDRPRDGSNVVSVVSPPPDPDPDPDQPCVPDDPVVVVVLQVVQWDQDPVRDTDGPLVSSLVVLVVVLVVCVVPDDPVVNVVSVVSSVVSVVVPDDD

InterPro domains:
  IPR021827 Nucleoporin Nup186/Nup192/Nup205 [PF11894] (2-358)
  IPR021827 Nucleoporin Nup186/Nup192/Nup205 [PTHR31344] (13-342)